Protein AF-A0AAD9K2Z6-F1 (afdb_monomer)

InterPro domains:
  IPR002293 Amino acid/polyamine transporter I [PF13520] (58-195)
  IPR050598 Cellular Amino Acid Transporter [PTHR11785] (46-190)

Organism: NCBI:txid53620

Foldseek 3Di:
DDDDDDDDDDDDDDDDDDDDDDDDDDDDDDDDDDDDDDDPDDPDPPPPPVPDPPDPDPVNVVVVVVVVVDDPVVVPVLVVLCVVPVDPVVSVVVVVVVVVVVVVVVVVLVVLCVVQVDPDRPLSSCCVPPNDVRSVVVVVCCVPPVVVVVLLVVLLVVLCVVCCVVCVPDDDDPVSSVVSSVVVSVVVVVVVVVVVVVVVD

Nearest PDB structures (foldseek):
  8wny-assembly1_B  TM=9.687E-01  e=7.944E-07  Homo sapiens
  8wnt-assembly1_B  TM=8.290E-01  e=3.450E-05  Homo sapiens
  4kx6-assembly1_C  TM=2.744E-01  e=6.535E+00  Escherichia coli DH1

Secondary structure (DSSP, 8-state):
------------------------------------PPPS-----------------HHHHHHHHHHHHS-THHHHHHHHHHHHH--HHHHHHHHHHHHHHHHHHHHHHHHHHHH---TTTHHHHHHHHHHHHHHHHHHHHIIIIIHHHHHHHHHHHHHHHHHGGG-SSSPPPHHHHHHHHHHHHHHHHHHHHHHHHHHH-

Structure (mmCIF, N/CA/C/O backbone):
data_AF-A0AAD9K2Z6-F1
#
_entry.id   AF-A0AAD9K2Z6-F1
#
loop_
_atom_site.group_PDB
_atom_site.id
_atom_site.type_symbol
_atom_site.label_atom_id
_atom_site.label_alt_id
_atom_site.label_comp_id
_atom_site.label_asym_id
_atom_site.label_entity_id
_atom_site.label_seq_id
_atom_site.pdbx_PDB_ins_code
_atom_site.Cartn_x
_atom_site.Cartn_y
_atom_site.Cartn_z
_atom_site.occupancy
_atom_site.B_iso_or_equiv
_atom_site.auth_seq_id
_atom_site.auth_comp_id
_atom_site.auth_asym_id
_atom_site.auth_atom_id
_atom_site.pdbx_PDB_model_num
ATOM 1 N N . MET A 1 1 ? 9.037 8.349 -74.696 1.00 38.72 1 MET A N 1
ATOM 2 C CA . MET A 1 1 ? 10.371 8.837 -75.103 1.00 38.72 1 MET A CA 1
ATOM 3 C C . MET A 1 1 ? 11.201 8.927 -73.823 1.00 38.72 1 MET A C 1
ATOM 5 O O . MET A 1 1 ? 10.832 9.717 -72.972 1.00 38.72 1 MET A O 1
ATOM 9 N N . THR A 1 2 ? 11.938 7.848 -73.494 1.00 35.19 2 THR A N 1
ATOM 10 C CA . THR A 1 2 ? 13.434 7.724 -73.515 1.00 35.19 2 THR A CA 1
ATOM 11 C C . THR A 1 2 ? 14.074 8.360 -72.270 1.00 35.19 2 THR A C 1
ATOM 13 O O . THR A 1 2 ? 13.774 9.513 -72.014 1.00 35.19 2 THR A O 1
ATOM 16 N N . GLY A 1 3 ? 14.946 7.773 -71.439 1.00 34.28 3 GLY A N 1
ATOM 17 C CA . GLY A 1 3 ? 15.786 6.555 -71.370 1.00 34.28 3 GLY A CA 1
ATOM 18 C C . GLY A 1 3 ? 16.895 6.883 -70.324 1.00 34.28 3 GLY A C 1
ATOM 19 O O . GLY A 1 3 ? 17.298 8.036 -70.262 1.00 34.28 3 GLY A O 1
ATOM 20 N N . SER A 1 4 ? 17.146 6.084 -69.278 1.00 32.31 4 SER A N 1
ATOM 21 C CA . SER A 1 4 ? 18.237 5.091 -69.085 1.00 32.31 4 SER A CA 1
ATOM 22 C C . SER A 1 4 ? 19.710 5.552 -69.262 1.00 32.31 4 SER A C 1
ATOM 24 O O . SER A 1 4 ? 20.050 6.077 -70.315 1.00 32.31 4 SER A O 1
ATOM 26 N N . GLY A 1 5 ? 20.576 5.202 -68.283 1.00 32.31 5 GLY A N 1
ATOM 27 C CA . GLY A 1 5 ? 22.064 5.123 -68.344 1.00 32.31 5 GLY A CA 1
ATOM 28 C C . GLY A 1 5 ? 22.803 6.234 -67.561 1.00 32.31 5 GLY A C 1
ATOM 29 O O . GLY A 1 5 ? 22.515 7.394 -67.806 1.00 32.31 5 GLY A O 1
ATOM 30 N N . ALA A 1 6 ? 23.620 6.028 -66.509 1.00 32.94 6 ALA A N 1
ATOM 31 C CA . ALA A 1 6 ? 24.818 5.190 -66.244 1.00 32.94 6 ALA A CA 1
ATOM 32 C C . ALA A 1 6 ? 26.175 5.823 -66.676 1.00 32.94 6 ALA A C 1
ATOM 34 O O . ALA A 1 6 ? 26.232 6.449 -67.725 1.00 32.94 6 ALA A O 1
ATOM 35 N N . HIS A 1 7 ? 27.237 5.550 -65.881 1.00 31.08 7 HIS A N 1
ATOM 36 C CA . HIS A 1 7 ? 28.689 5.901 -65.976 1.00 31.08 7 HIS A CA 1
ATOM 37 C C . HIS A 1 7 ? 29.130 7.271 -65.399 1.00 31.08 7 HIS A C 1
ATOM 39 O O . HIS A 1 7 ? 28.544 8.280 -65.755 1.00 31.08 7 HIS A O 1
ATOM 45 N N . ALA A 1 8 ? 30.061 7.453 -64.439 1.00 34.00 8 ALA A N 1
ATOM 46 C CA . ALA A 1 8 ? 31.308 6.803 -63.957 1.00 34.00 8 ALA A CA 1
ATOM 47 C C . ALA A 1 8 ? 32.596 7.115 -64.762 1.00 34.00 8 ALA A C 1
ATOM 49 O O . ALA A 1 8 ? 32.763 6.548 -65.830 1.00 34.00 8 ALA A O 1
ATOM 50 N N . GLU A 1 9 ? 33.501 7.941 -64.197 1.00 34.12 9 GLU A N 1
ATOM 51 C CA . GLU A 1 9 ? 34.992 7.944 -64.310 1.00 34.12 9 GLU A CA 1
ATOM 52 C C . GLU A 1 9 ? 35.542 9.077 -63.397 1.00 34.12 9 GLU A C 1
ATOM 54 O O . GLU A 1 9 ? 35.055 10.200 -63.463 1.00 34.12 9 GLU A O 1
ATOM 59 N N . ALA A 1 10 ? 36.309 8.837 -62.324 1.00 31.31 10 ALA A N 1
ATOM 60 C CA . ALA A 1 10 ? 37.693 8.349 -62.180 1.00 31.31 10 ALA A CA 1
ATOM 61 C C . ALA A 1 10 ? 38.758 9.469 -62.228 1.00 31.31 10 ALA A C 1
ATOM 63 O O . ALA A 1 10 ? 39.081 9.979 -63.291 1.00 31.31 10 ALA A O 1
ATOM 64 N N . VAL A 1 11 ? 39.369 9.765 -61.068 1.00 35.00 11 VAL A N 1
ATOM 65 C CA . VAL A 1 11 ? 40.749 10.280 -60.949 1.00 35.00 11 VAL A CA 1
ATOM 66 C C . VAL A 1 11 ? 41.401 9.663 -59.694 1.00 35.00 11 VAL A C 1
ATOM 68 O O . VAL A 1 11 ? 41.195 10.113 -58.572 1.00 35.00 11 VAL A O 1
ATOM 71 N N . THR A 1 12 ? 42.166 8.591 -59.898 1.00 40.38 12 THR A N 1
ATOM 72 C CA . THR A 1 12 ? 43.359 8.160 -59.118 1.00 40.38 12 THR A CA 1
ATOM 73 C C . THR A 1 12 ? 44.612 8.751 -59.802 1.00 40.38 12 THR A C 1
ATOM 75 O O . THR A 1 12 ? 44.445 9.124 -60.967 1.00 40.38 12 THR A O 1
ATOM 78 N N . PRO A 1 13 ? 45.857 8.811 -59.243 1.00 51.19 13 PRO A N 1
ATOM 79 C CA . PRO A 1 13 ? 46.545 7.828 -58.360 1.00 51.19 13 PRO A CA 1
ATOM 80 C C . PRO A 1 13 ? 47.604 8.505 -57.416 1.00 51.19 13 PRO A C 1
ATOM 82 O O . PRO A 1 13 ? 47.394 9.670 -57.086 1.00 51.19 13 PRO A O 1
ATOM 85 N N . PRO A 1 14 ? 48.794 7.940 -57.069 1.00 46.56 14 PRO A N 1
ATOM 86 C CA . PRO A 1 14 ? 49.241 6.565 -56.735 1.00 46.56 14 PRO A CA 1
ATOM 87 C C . PRO A 1 14 ? 49.883 6.474 -55.317 1.00 46.56 14 PRO A C 1
ATOM 89 O O . PRO A 1 14 ? 50.390 7.453 -54.786 1.00 46.56 14 PRO A O 1
ATOM 92 N N . GLY A 1 15 ? 49.857 5.323 -54.639 1.00 33.41 15 GLY A N 1
ATOM 93 C CA . GLY A 1 15 ? 50.963 4.341 -54.620 1.00 33.41 15 GLY A CA 1
ATOM 94 C C . GLY A 1 15 ? 51.262 3.963 -53.153 1.00 33.41 15 GLY A C 1
ATOM 95 O O . GLY A 1 15 ? 51.027 4.776 -52.270 1.00 33.41 15 GLY A O 1
ATOM 96 N N . GLU A 1 16 ? 51.705 2.776 -52.748 1.00 35.09 16 GLU A N 1
ATOM 97 C CA . GLU A 1 16 ? 52.132 1.545 -53.411 1.00 35.09 16 GLU A CA 1
ATOM 98 C C . GLU A 1 16 ? 52.173 0.417 -52.347 1.00 35.09 16 GLU A C 1
ATOM 100 O O . GLU A 1 16 ? 52.632 0.654 -51.236 1.00 35.09 16 GLU A O 1
ATOM 105 N N . ASN A 1 17 ? 51.760 -0.799 -52.749 1.00 31.97 17 ASN A N 1
ATOM 106 C CA . ASN A 1 17 ? 52.375 -2.123 -52.490 1.00 31.97 17 ASN A CA 1
ATOM 107 C C . ASN A 1 17 ? 52.557 -2.634 -51.030 1.00 31.97 17 ASN A C 1
ATOM 109 O O . ASN A 1 17 ? 53.089 -1.953 -50.173 1.00 31.97 17 ASN A O 1
ATOM 113 N N . LYS A 1 18 ? 52.250 -3.892 -50.653 1.00 35.59 18 LYS A N 1
ATOM 114 C CA . LYS A 1 18 ? 52.473 -5.179 -51.350 1.00 35.59 18 LYS A CA 1
ATOM 115 C C . LYS A 1 18 ? 51.746 -6.343 -50.611 1.00 35.59 18 LYS A C 1
ATOM 117 O O . LYS A 1 18 ? 51.813 -6.439 -49.391 1.00 35.59 18 LYS A O 1
ATOM 122 N N . LYS A 1 19 ? 51.090 -7.247 -51.355 1.00 30.89 19 LYS A N 1
ATOM 123 C CA . LYS A 1 19 ? 50.648 -8.631 -50.980 1.00 30.89 19 LYS A CA 1
ATOM 124 C C . LYS A 1 19 ? 51.878 -9.600 -51.078 1.00 30.89 19 LYS A C 1
ATOM 126 O O . LYS A 1 19 ? 52.884 -9.107 -51.589 1.00 30.89 19 LYS A O 1
ATOM 131 N N . PRO A 1 20 ? 51.862 -10.942 -50.805 1.00 39.47 20 PRO A N 1
ATOM 132 C CA . PRO A 1 20 ? 50.781 -11.860 -50.389 1.00 39.47 20 PRO A CA 1
ATOM 133 C C . PRO A 1 20 ? 51.123 -13.027 -49.401 1.00 39.47 20 PRO A C 1
ATOM 135 O O . PRO A 1 20 ? 52.241 -13.193 -48.943 1.00 39.47 20 PRO A O 1
ATOM 138 N N . LYS A 1 21 ? 50.071 -13.827 -49.124 1.00 33.00 21 LYS A N 1
ATOM 139 C CA . LYS A 1 21 ? 49.914 -15.148 -48.454 1.00 33.00 21 LYS A CA 1
ATOM 140 C C . LYS A 1 21 ? 51.055 -16.184 -48.614 1.00 33.00 21 LYS A C 1
ATOM 142 O O . LYS A 1 21 ? 51.504 -16.340 -49.741 1.00 33.00 21 LYS A O 1
ATOM 147 N N . SER A 1 22 ? 51.310 -17.011 -47.575 1.00 28.38 22 SER A N 1
ATOM 148 C CA . SER A 1 22 ? 51.018 -18.479 -47.498 1.00 28.38 22 SER A CA 1
ATOM 149 C C . SER A 1 22 ? 51.903 -19.270 -46.493 1.00 28.38 22 SER A C 1
ATOM 151 O O . SER A 1 22 ? 53.107 -19.050 -46.488 1.00 28.38 22 SER A O 1
ATOM 153 N N . ASN A 1 23 ? 51.294 -20.265 -45.811 1.00 27.11 23 ASN A N 1
ATOM 154 C CA . ASN A 1 23 ? 51.849 -21.496 -45.175 1.00 27.11 23 ASN A CA 1
ATOM 155 C C . ASN A 1 23 ? 52.548 -21.329 -43.802 1.00 27.11 23 ASN A C 1
ATOM 157 O O . ASN A 1 23 ? 53.430 -20.496 -43.661 1.00 27.11 23 ASN A O 1
ATOM 161 N N . GLU A 1 24 ? 52.065 -21.916 -42.696 1.00 32.81 24 GLU A N 1
ATOM 162 C CA . GLU A 1 24 ? 51.991 -23.345 -42.293 1.00 32.81 24 GLU A CA 1
ATOM 163 C C . GLU A 1 24 ? 53.380 -23.965 -42.006 1.00 32.81 24 GLU A C 1
ATOM 165 O O . GLU A 1 24 ? 54.238 -23.980 -42.883 1.00 32.81 24 GLU A O 1
ATOM 170 N N . GLN A 1 25 ? 53.500 -24.533 -40.795 1.00 28.22 25 GLN A N 1
ATOM 171 C CA . GLN A 1 25 ? 54.461 -25.542 -40.306 1.00 28.22 25 GLN A CA 1
ATOM 172 C C . GLN A 1 25 ? 55.818 -25.143 -39.668 1.00 28.22 25 GLN A C 1
ATOM 174 O O . GLN A 1 25 ? 56.751 -24.673 -40.307 1.00 28.22 25 GLN A O 1
ATOM 179 N N . ASP A 1 26 ? 55.890 -25.533 -38.386 1.00 31.42 26 ASP A N 1
ATOM 180 C CA . ASP A 1 26 ? 56.956 -26.303 -37.726 1.00 31.42 26 ASP A CA 1
ATOM 181 C C . ASP A 1 26 ? 58.163 -25.638 -37.031 1.00 31.42 26 ASP A C 1
ATOM 183 O O . ASP A 1 26 ? 58.822 -24.729 -37.519 1.00 31.42 26 ASP A O 1
ATOM 187 N N . ALA A 1 27 ? 58.487 -26.284 -35.898 1.00 33.03 27 ALA A N 1
ATOM 188 C CA . ALA A 1 27 ? 59.797 -26.437 -35.252 1.00 33.03 27 ALA A CA 1
ATOM 189 C C . ALA A 1 27 ? 60.250 -25.413 -34.183 1.00 33.03 27 ALA A C 1
ATOM 191 O O . ALA A 1 27 ? 60.928 -24.428 -34.437 1.00 33.03 27 ALA A O 1
ATOM 192 N N . ASN A 1 28 ? 59.921 -25.749 -32.930 1.00 31.94 28 ASN A N 1
ATOM 193 C CA . ASN A 1 28 ? 60.858 -26.084 -31.842 1.00 31.94 28 ASN A CA 1
ATOM 194 C C . ASN A 1 28 ? 62.272 -25.441 -31.830 1.00 31.94 28 ASN A C 1
ATOM 196 O O . ASN A 1 28 ? 63.107 -25.759 -32.672 1.00 31.94 28 ASN A O 1
ATOM 200 N N . ASN A 1 29 ? 62.563 -24.737 -30.724 1.00 29.97 29 ASN A N 1
ATOM 201 C CA . ASN A 1 29 ? 63.738 -24.896 -29.839 1.00 29.97 29 ASN A CA 1
ATOM 202 C C . ASN A 1 29 ? 64.543 -23.608 -29.556 1.00 29.97 29 ASN A C 1
ATOM 204 O O . ASN A 1 29 ? 65.152 -23.035 -30.449 1.00 29.97 29 ASN A O 1
ATOM 208 N N . GLY A 1 30 ? 64.610 -23.265 -28.262 1.00 32.03 30 GLY A N 1
ATOM 209 C CA . GLY A 1 30 ? 65.812 -22.792 -27.564 1.00 32.03 30 GLY A CA 1
ATOM 210 C C . GLY A 1 30 ? 66.321 -21.373 -27.833 1.00 32.03 30 GLY A C 1
ATOM 211 O O . GLY A 1 30 ? 66.956 -21.140 -28.845 1.00 32.03 30 GLY A O 1
ATOM 212 N N . GLN A 1 31 ? 66.177 -20.471 -26.849 1.00 37.72 31 GLN A N 1
ATOM 213 C CA . GLN A 1 31 ? 67.320 -19.744 -26.264 1.00 37.72 31 GLN A CA 1
ATOM 214 C C . GLN A 1 31 ? 66.882 -18.960 -25.006 1.00 37.72 31 GLN A C 1
ATOM 216 O O . GLN A 1 31 ? 65.997 -18.110 -25.051 1.00 37.72 31 GLN A O 1
ATOM 221 N N . ASN A 1 32 ? 67.528 -19.250 -23.876 1.00 38.75 32 ASN A N 1
ATOM 222 C CA . ASN A 1 32 ? 67.364 -18.585 -22.582 1.00 38.75 32 ASN A CA 1
ATOM 223 C C . ASN A 1 32 ? 67.926 -17.152 -22.582 1.00 38.75 32 ASN A C 1
ATOM 225 O O . ASN A 1 32 ? 69.012 -16.927 -23.115 1.00 38.75 32 ASN A O 1
ATOM 229 N N . SER A 1 33 ? 67.280 -16.227 -21.865 1.00 41.25 33 SER A N 1
ATOM 230 C CA . SER A 1 33 ? 67.932 -15.092 -21.183 1.00 41.25 33 SER A CA 1
ATOM 231 C C . SER A 1 33 ? 67.047 -14.590 -20.024 1.00 41.25 33 SER A C 1
ATOM 233 O O . SER A 1 33 ? 65.824 -14.608 -20.154 1.00 41.25 33 SER A O 1
ATOM 235 N N . PRO A 1 34 ? 67.631 -14.210 -18.870 1.00 40.72 34 PRO A N 1
ATOM 236 C CA . PRO A 1 34 ? 66.928 -14.128 -17.588 1.00 40.72 34 PRO A CA 1
ATOM 237 C C . PRO A 1 34 ? 66.095 -12.847 -17.449 1.00 40.72 34 PRO A C 1
ATOM 239 O O . PRO A 1 34 ? 66.618 -11.741 -17.584 1.00 40.72 34 PRO A O 1
ATOM 242 N N . ILE A 1 35 ? 64.807 -12.988 -17.121 1.00 42.88 35 ILE A N 1
ATOM 243 C CA . ILE A 1 35 ? 63.978 -11.860 -16.682 1.00 42.88 35 ILE A CA 1
ATOM 244 C C . ILE A 1 35 ? 64.320 -11.569 -15.220 1.00 42.88 35 ILE A C 1
ATOM 246 O O . ILE A 1 35 ? 64.112 -12.397 -14.335 1.00 42.88 35 ILE A O 1
ATOM 250 N N . LEU A 1 36 ? 64.872 -10.380 -15.006 1.00 49.78 36 LEU A N 1
ATOM 251 C CA . LEU A 1 36 ? 65.154 -9.765 -13.717 1.00 49.78 36 LEU A CA 1
ATOM 252 C C . LEU A 1 36 ? 63.866 -9.736 -12.866 1.00 49.78 36 LEU A C 1
ATOM 254 O O . LEU A 1 36 ? 62.931 -9.003 -13.182 1.00 49.78 36 LEU A O 1
ATOM 258 N N . GLN A 1 37 ? 63.802 -10.551 -11.811 1.00 47.91 37 GLN A N 1
ATOM 259 C CA . GLN A 1 37 ? 62.743 -10.478 -10.799 1.00 47.91 37 GLN A CA 1
ATOM 260 C C . GLN A 1 37 ? 62.964 -9.228 -9.928 1.00 47.91 37 GLN A C 1
ATOM 262 O O . GLN A 1 37 ? 64.062 -9.065 -9.389 1.00 47.91 37 GLN A O 1
ATOM 267 N N . PRO A 1 38 ? 61.969 -8.336 -9.772 1.00 54.28 38 PRO A N 1
ATOM 268 C CA . PRO A 1 38 ? 62.020 -7.296 -8.751 1.00 54.28 38 PRO A CA 1
ATOM 269 C C . PRO A 1 38 ? 61.958 -7.927 -7.347 1.00 54.28 38 PRO A C 1
ATOM 271 O O . PRO A 1 38 ? 61.267 -8.931 -7.176 1.00 54.28 38 PRO A O 1
ATOM 274 N N . PRO A 1 39 ? 62.657 -7.355 -6.351 1.00 52.41 39 PRO A N 1
ATOM 275 C CA . PRO A 1 39 ? 62.829 -7.950 -5.030 1.00 52.41 39 PRO A CA 1
ATOM 276 C C . PRO A 1 39 ? 61.515 -8.081 -4.252 1.00 52.41 39 PRO A C 1
ATOM 278 O O . PRO A 1 39 ? 60.711 -7.149 -4.169 1.00 52.41 39 PRO A O 1
ATOM 281 N N . ASP A 1 40 ? 61.362 -9.256 -3.647 1.00 52.72 40 ASP A N 1
ATOM 282 C CA . ASP A 1 40 ? 60.319 -9.638 -2.703 1.00 52.72 40 ASP A CA 1
ATOM 283 C C . ASP A 1 40 ? 60.261 -8.662 -1.517 1.00 52.72 40 ASP A C 1
ATOM 285 O O . ASP A 1 40 ? 61.239 -8.516 -0.782 1.00 52.72 40 ASP A O 1
ATOM 289 N N . GLY A 1 41 ? 59.118 -8.001 -1.290 1.00 55.94 41 GLY A N 1
ATOM 290 C CA . GLY A 1 41 ? 58.954 -7.224 -0.054 1.00 55.94 41 GLY A CA 1
ATOM 291 C C . GLY A 1 41 ? 57.948 -6.077 -0.004 1.00 55.94 41 GLY A C 1
ATOM 292 O O . GLY A 1 41 ? 57.965 -5.347 0.983 1.00 55.94 41 GLY A O 1
ATOM 293 N N . 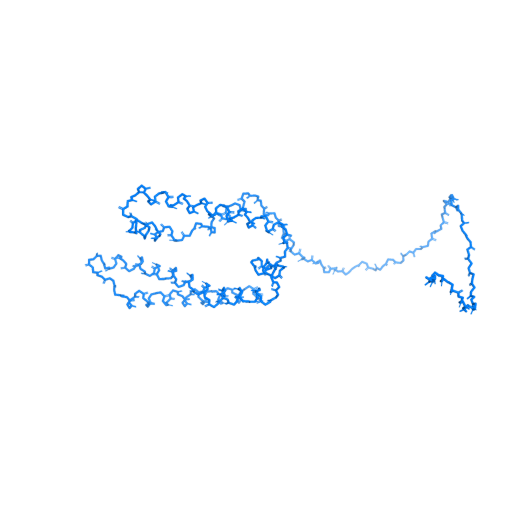ALA A 1 42 ? 57.061 -5.888 -0.983 1.00 42.09 42 ALA A N 1
ATOM 294 C CA . ALA A 1 42 ? 55.942 -4.954 -0.827 1.00 42.09 42 ALA A CA 1
ATOM 295 C C . ALA A 1 42 ? 54.651 -5.738 -0.535 1.00 42.09 42 ALA A C 1
ATOM 297 O O . ALA A 1 42 ? 54.247 -6.554 -1.369 1.00 42.09 42 ALA A O 1
ATOM 298 N N . PRO A 1 43 ? 53.973 -5.532 0.612 1.00 46.94 43 PRO A N 1
ATOM 299 C CA . PRO A 1 43 ? 52.632 -6.060 0.784 1.00 46.94 43 PRO A CA 1
ATOM 300 C C . PRO A 1 43 ? 51.737 -5.342 -0.229 1.00 46.94 43 PRO A C 1
ATOM 302 O O . PRO A 1 43 ? 51.426 -4.163 -0.070 1.00 46.94 43 PRO A O 1
ATOM 305 N N . SER A 1 44 ? 51.346 -6.046 -1.294 1.00 43.38 44 SER A N 1
ATOM 306 C CA . SER A 1 44 ? 50.247 -5.608 -2.152 1.00 43.38 44 SER A CA 1
ATOM 307 C C . SER A 1 44 ? 49.063 -5.299 -1.236 1.00 43.38 44 SER A C 1
ATOM 309 O O . SER A 1 44 ? 48.717 -6.171 -0.426 1.00 43.38 44 SER A O 1
ATOM 311 N N . PRO A 1 45 ? 48.437 -4.110 -1.317 1.00 49.44 45 PRO A N 1
ATOM 312 C CA . PRO A 1 45 ? 47.170 -3.896 -0.646 1.00 49.44 45 PRO A CA 1
ATOM 313 C C . PRO A 1 45 ? 46.234 -4.954 -1.222 1.00 49.44 45 PRO A C 1
ATOM 315 O O . PRO A 1 45 ? 45.924 -4.957 -2.411 1.00 49.44 45 PRO A O 1
ATOM 318 N N . LYS A 1 46 ? 45.902 -5.959 -0.409 1.00 47.91 46 LYS A N 1
ATOM 319 C CA . LYS A 1 46 ? 44.853 -6.906 -0.750 1.00 47.91 46 LYS A CA 1
ATOM 320 C C . LYS A 1 46 ? 43.601 -6.057 -0.805 1.00 47.91 46 LYS A C 1
ATOM 322 O O . LYS A 1 46 ? 43.114 -5.648 0.250 1.00 47.91 46 LYS A O 1
ATOM 327 N N . ASP A 1 47 ? 43.143 -5.765 -2.019 1.00 48.50 47 ASP A N 1
ATOM 328 C CA . ASP A 1 47 ? 41.795 -5.289 -2.279 1.00 48.50 47 ASP A CA 1
ATOM 329 C C . ASP A 1 47 ? 40.856 -6.195 -1.496 1.00 48.50 47 ASP A C 1
ATOM 331 O O . ASP A 1 47 ? 40.541 -7.323 -1.882 1.00 48.50 47 ASP A O 1
ATOM 335 N N . THR A 1 48 ? 40.448 -5.716 -0.328 1.00 51.09 48 THR A N 1
ATOM 336 C CA . THR A 1 48 ? 39.400 -6.339 0.460 1.00 51.09 48 THR A CA 1
ATOM 337 C C . THR A 1 48 ? 38.106 -5.866 -0.179 1.00 51.09 48 THR A C 1
ATOM 339 O O . THR A 1 48 ? 37.328 -5.125 0.412 1.00 51.09 48 THR A O 1
ATOM 342 N N . SER A 1 49 ? 37.901 -6.233 -1.447 1.00 56.31 49 SER A N 1
ATOM 343 C CA . SER A 1 49 ? 36.607 -6.094 -2.084 1.00 56.31 49 SER A CA 1
ATOM 344 C C . SER A 1 49 ? 35.701 -7.074 -1.354 1.00 56.31 49 SER A C 1
ATOM 346 O O . SER A 1 49 ? 35.778 -8.287 -1.570 1.00 56.31 49 SER A O 1
ATOM 348 N N . VAL A 1 50 ? 34.904 -6.560 -0.420 1.00 62.78 50 VAL A N 1
ATOM 349 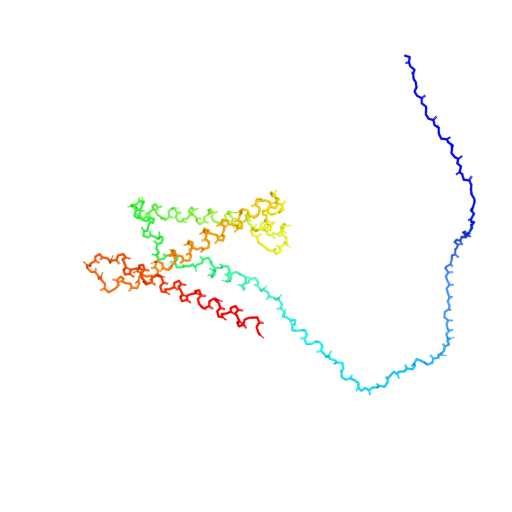C CA . VAL A 1 50 ? 33.841 -7.310 0.243 1.00 62.78 50 VAL A CA 1
ATOM 350 C C . VAL A 1 50 ? 32.854 -7.722 -0.848 1.00 62.78 50 VAL A C 1
ATOM 352 O O . VAL A 1 50 ? 31.935 -6.989 -1.200 1.00 62.78 50 VAL A O 1
ATOM 355 N N . ASN A 1 51 ? 33.087 -8.881 -1.460 1.00 54.19 51 ASN A N 1
ATOM 356 C CA . ASN A 1 51 ? 32.181 -9.441 -2.444 1.00 54.19 51 ASN A CA 1
ATOM 357 C C . ASN A 1 51 ? 31.086 -10.180 -1.675 1.00 54.19 51 ASN A C 1
ATOM 359 O O . ASN A 1 51 ? 31.245 -11.330 -1.260 1.00 54.19 51 ASN A O 1
ATOM 363 N N . LEU A 1 52 ? 29.983 -9.474 -1.427 1.00 56.69 52 LEU A N 1
ATOM 364 C CA . LEU A 1 52 ? 28.753 -10.079 -0.940 1.00 56.69 52 LEU A CA 1
ATOM 365 C C . LEU A 1 52 ? 28.349 -11.160 -1.941 1.00 56.69 52 LEU A C 1
ATOM 367 O O . LEU A 1 52 ? 27.992 -10.865 -3.081 1.00 56.69 52 LEU A O 1
ATOM 371 N N . LYS A 1 53 ? 28.408 -12.423 -1.512 1.00 50.75 53 LYS A N 1
ATOM 372 C CA . LYS A 1 53 ? 27.870 -13.556 -2.267 1.00 50.75 53 LYS A CA 1
ATOM 373 C C . LYS A 1 53 ? 26.358 -13.338 -2.392 1.00 50.75 53 LYS A C 1
ATOM 375 O O . LYS A 1 53 ? 25.594 -13.757 -1.526 1.00 50.75 53 LYS A O 1
ATOM 380 N N . GLN A 1 54 ? 25.918 -12.646 -3.441 1.00 59.78 54 GLN A N 1
ATOM 381 C CA . GLN A 1 54 ? 24.503 -12.413 -3.720 1.00 59.78 54 GLN A CA 1
ATOM 382 C C . GLN A 1 54 ? 23.866 -13.722 -4.188 1.00 59.78 54 GLN A C 1
ATOM 384 O O . GLN A 1 54 ? 23.726 -13.997 -5.376 1.00 59.78 54 GLN A O 1
ATOM 389 N N . LYS A 1 55 ? 23.497 -14.568 -3.229 1.00 62.62 55 LYS A N 1
ATOM 390 C CA . LYS A 1 55 ? 22.569 -15.672 -3.451 1.00 62.62 55 LYS A CA 1
ATOM 391 C C . LYS A 1 55 ? 21.284 -15.358 -2.701 1.00 62.62 55 LYS A C 1
ATOM 393 O O . LYS A 1 55 ? 21.096 -15.784 -1.566 1.00 62.62 55 LYS A O 1
ATOM 398 N N . ILE A 1 56 ? 20.399 -14.602 -3.349 1.00 79.31 56 ILE A N 1
ATOM 399 C CA . ILE A 1 56 ? 18.978 -14.668 -3.011 1.00 79.31 56 ILE A CA 1
ATOM 400 C C . ILE A 1 56 ? 18.517 -16.067 -3.431 1.00 79.31 56 ILE A C 1
ATOM 402 O O . ILE A 1 56 ? 18.490 -16.415 -4.609 1.00 79.31 56 ILE A O 1
ATOM 406 N N . THR A 1 57 ? 18.249 -16.916 -2.445 1.00 89.62 57 THR A N 1
ATOM 407 C CA . THR A 1 57 ? 17.584 -18.201 -2.669 1.00 89.62 57 THR A CA 1
ATOM 408 C C . THR A 1 57 ? 16.112 -17.937 -2.976 1.00 89.62 57 THR A C 1
ATOM 410 O O . THR A 1 57 ? 15.532 -17.003 -2.425 1.00 89.62 57 THR A O 1
ATOM 413 N N . LEU A 1 58 ? 15.483 -18.780 -3.800 1.00 90.94 58 LEU A N 1
ATOM 414 C CA . LEU A 1 58 ? 14.064 -18.667 -4.161 1.00 90.94 58 LEU A CA 1
ATOM 415 C C . LEU A 1 58 ? 13.154 -18.529 -2.928 1.00 90.94 58 LEU A C 1
ATOM 417 O O . LEU A 1 58 ? 12.299 -17.652 -2.891 1.00 90.94 58 LEU A O 1
ATOM 421 N N . LEU A 1 59 ? 13.406 -19.317 -1.878 1.00 93.25 59 LEU A N 1
ATOM 422 C CA . LEU A 1 59 ? 12.664 -19.220 -0.617 1.00 93.25 59 LEU A CA 1
ATOM 423 C C . LEU A 1 59 ? 12.851 -17.867 0.085 1.00 93.25 59 LEU A C 1
ATOM 425 O O . LEU A 1 59 ? 11.880 -17.305 0.574 1.00 93.25 59 LEU A O 1
ATOM 429 N N . ASN A 1 60 ? 14.066 -17.309 0.089 1.00 92.44 60 ASN A N 1
ATOM 430 C CA . ASN A 1 60 ? 14.312 -15.988 0.676 1.00 92.44 60 ASN A CA 1
ATOM 431 C C . ASN A 1 60 ? 13.587 -14.894 -0.118 1.00 92.44 60 ASN A C 1
ATOM 433 O O . ASN A 1 60 ? 13.021 -13.988 0.482 1.00 92.44 60 ASN A O 1
ATOM 437 N N . GLY A 1 61 ? 13.558 -15.004 -1.450 1.00 92.06 61 GLY A N 1
ATOM 438 C CA . GLY A 1 61 ? 12.800 -14.095 -2.310 1.00 92.06 61 GLY A CA 1
ATOM 439 C C . GLY A 1 61 ? 11.299 -14.137 -2.020 1.00 92.06 61 GLY A C 1
ATOM 440 O O . GLY A 1 61 ? 10.697 -13.092 -1.791 1.00 92.06 61 GLY A O 1
ATOM 441 N N . ILE A 1 62 ? 10.709 -15.336 -1.947 1.00 93.69 62 ILE A N 1
ATOM 442 C CA . ILE A 1 62 ? 9.282 -15.506 -1.624 1.00 93.69 62 ILE A CA 1
ATOM 443 C C . ILE A 1 62 ? 8.960 -14.900 -0.257 1.00 93.69 62 ILE A C 1
ATOM 445 O O . ILE A 1 62 ? 8.010 -14.132 -0.147 1.00 93.69 62 ILE A O 1
ATOM 449 N N . THR A 1 63 ? 9.758 -15.195 0.770 1.00 94.25 63 THR A N 1
ATOM 450 C CA . THR A 1 63 ? 9.528 -14.666 2.121 1.00 94.25 63 THR A CA 1
ATOM 451 C C . THR A 1 63 ? 9.578 -13.139 2.156 1.00 94.25 63 THR A C 1
ATOM 453 O O . THR A 1 63 ? 8.726 -12.523 2.793 1.00 94.25 63 THR A O 1
ATOM 456 N N . VAL A 1 64 ? 10.527 -12.515 1.449 1.00 93.56 64 VAL A N 1
ATOM 457 C CA . VAL A 1 64 ? 10.610 -11.047 1.352 1.00 93.56 64 VAL A CA 1
ATOM 458 C C . VAL A 1 64 ? 9.376 -10.473 0.655 1.00 93.56 64 VAL A C 1
ATOM 460 O O . VAL A 1 64 ? 8.795 -9.511 1.151 1.00 93.56 64 VAL A O 1
ATOM 463 N N . ILE A 1 65 ? 8.934 -11.083 -0.449 1.00 92.94 65 ILE A N 1
ATOM 464 C CA . ILE A 1 65 ? 7.741 -10.635 -1.181 1.00 92.94 65 ILE A CA 1
ATOM 465 C C . ILE A 1 65 ? 6.497 -10.750 -0.292 1.00 92.94 65 ILE A C 1
ATOM 467 O O . ILE A 1 65 ? 5.776 -9.769 -0.126 1.00 92.94 65 ILE A O 1
ATOM 471 N N . VAL A 1 66 ? 6.277 -11.902 0.346 1.00 93.75 66 VAL A N 1
ATOM 472 C CA . VAL A 1 66 ? 5.136 -12.120 1.250 1.00 93.75 66 VAL A CA 1
ATOM 473 C C . VAL A 1 66 ? 5.165 -11.134 2.421 1.00 93.75 66 VAL A C 1
ATOM 475 O O . VAL A 1 66 ? 4.141 -10.527 2.727 1.00 93.75 66 VAL A O 1
ATOM 478 N N . GLY A 1 67 ? 6.336 -10.913 3.026 1.00 92.56 67 GLY A N 1
ATOM 479 C CA . GLY A 1 67 ? 6.511 -9.946 4.112 1.00 92.56 67 GLY A CA 1
ATOM 480 C C . GLY A 1 67 ? 6.280 -8.494 3.686 1.00 92.56 67 GLY A C 1
ATOM 481 O O . GLY A 1 67 ? 5.839 -7.690 4.499 1.00 92.56 67 GLY A O 1
ATOM 482 N N . SER A 1 68 ? 6.537 -8.158 2.419 1.00 90.56 68 SER A N 1
ATOM 483 C CA . SER A 1 68 ? 6.264 -6.821 1.874 1.00 90.56 68 SER A CA 1
ATOM 484 C C . SER A 1 68 ? 4.790 -6.589 1.520 1.00 90.56 68 SER A C 1
ATOM 486 O O . SER A 1 68 ? 4.325 -5.454 1.580 1.00 90.56 68 SER A O 1
ATOM 488 N N . ILE A 1 69 ? 4.050 -7.647 1.166 1.00 92.25 69 ILE A N 1
ATOM 489 C CA . ILE A 1 69 ? 2.628 -7.568 0.791 1.00 92.25 69 ILE A CA 1
ATOM 490 C C . ILE A 1 69 ? 1.734 -7.551 2.037 1.00 92.25 69 ILE A C 1
ATOM 492 O O . ILE A 1 69 ? 0.754 -6.806 2.090 1.00 92.25 69 ILE A O 1
ATOM 496 N N . ILE A 1 70 ? 2.047 -8.377 3.042 1.00 92.00 70 ILE A N 1
ATOM 497 C CA . ILE A 1 70 ? 1.267 -8.448 4.283 1.00 92.00 70 ILE A CA 1
ATOM 498 C C . ILE A 1 70 ? 1.629 -7.247 5.168 1.00 92.00 70 ILE A C 1
ATOM 500 O O . ILE A 1 70 ? 2.619 -7.267 5.893 1.00 92.00 70 ILE A O 1
ATOM 504 N N . GLY A 1 71 ? 0.807 -6.198 5.104 1.00 87.31 71 GLY A N 1
ATOM 505 C CA . GLY A 1 71 ? 0.939 -4.985 5.918 1.00 87.31 71 GLY A CA 1
ATOM 506 C C . GLY A 1 71 ? -0.170 -4.803 6.961 1.00 87.31 71 GLY A C 1
ATOM 507 O O . GLY A 1 71 ? -1.064 -5.633 7.120 1.00 87.31 71 GLY A O 1
ATOM 508 N N . SER A 1 72 ? -0.153 -3.653 7.642 1.00 85.06 72 SER A N 1
ATOM 509 C CA . SER A 1 72 ? -1.154 -3.263 8.652 1.00 85.06 72 SER A CA 1
ATOM 510 C C . SER A 1 72 ? -2.560 -3.012 8.090 1.00 85.06 72 SER A C 1
ATOM 512 O O . SER A 1 72 ? -3.521 -2.935 8.852 1.00 85.06 72 SER A O 1
ATOM 514 N N . GLY A 1 73 ? -2.711 -2.932 6.763 1.00 85.06 73 GLY A N 1
ATOM 515 C CA . GLY A 1 73 ? -4.004 -2.724 6.106 1.00 85.06 73 GLY A CA 1
ATOM 516 C C . GLY A 1 73 ? -5.037 -3.815 6.408 1.00 85.06 73 GLY A C 1
ATOM 517 O O . GLY A 1 73 ? -6.230 -3.529 6.411 1.00 85.06 73 GLY A O 1
ATOM 518 N N . ILE A 1 74 ? -4.604 -5.034 6.755 1.00 90.19 74 ILE A N 1
ATOM 519 C CA . ILE A 1 74 ? -5.515 -6.141 7.089 1.00 90.19 74 ILE A CA 1
ATOM 520 C C . ILE A 1 74 ? -6.394 -5.860 8.315 1.00 90.19 74 ILE A C 1
ATOM 522 O O . ILE A 1 74 ? -7.448 -6.469 8.448 1.00 90.19 74 ILE A O 1
ATOM 526 N N . PHE A 1 75 ? -5.997 -4.938 9.194 1.00 88.00 75 PHE A N 1
ATOM 527 C CA . PHE A 1 75 ? -6.800 -4.581 10.362 1.00 88.00 75 PHE A CA 1
ATOM 528 C C . PHE A 1 75 ? -7.920 -3.589 10.015 1.00 88.00 75 PHE A C 1
ATOM 530 O O . PHE A 1 75 ? -9.008 -3.680 10.574 1.00 88.00 75 PHE A O 1
ATOM 537 N N . VAL A 1 76 ? -7.694 -2.706 9.036 1.00 86.69 76 VAL A N 1
ATOM 538 C CA . VAL A 1 76 ? -8.640 -1.638 8.659 1.00 86.69 76 VAL A CA 1
ATOM 539 C C . VAL A 1 76 ? -9.559 -2.056 7.515 1.00 86.69 76 VAL A C 1
ATOM 541 O O . VAL A 1 76 ? -10.759 -1.783 7.525 1.00 86.69 76 VAL A O 1
ATOM 544 N N . SER A 1 77 ? -9.001 -2.706 6.493 1.00 89.25 77 SER A N 1
ATOM 545 C CA . SER A 1 77 ? -9.707 -2.981 5.242 1.00 89.25 77 SER A CA 1
ATOM 546 C C . SER A 1 77 ? -10.942 -3.886 5.386 1.00 89.25 77 SER A C 1
ATOM 548 O O . SER A 1 77 ? -11.918 -3.620 4.685 1.00 89.25 77 SER A O 1
ATOM 550 N N . PRO A 1 78 ? -10.975 -4.924 6.251 1.00 88.88 78 PRO A N 1
ATOM 551 C CA . PRO A 1 78 ? -12.159 -5.774 6.386 1.00 88.88 78 PRO A CA 1
ATOM 552 C C . PRO A 1 78 ? -13.397 -5.019 6.873 1.00 88.88 78 PRO A C 1
ATOM 554 O O . PRO A 1 78 ? -14.474 -5.228 6.317 1.00 88.88 78 PRO A O 1
ATOM 557 N N . THR A 1 79 ? -13.241 -4.125 7.855 1.00 89.06 79 THR A N 1
ATOM 558 C CA . THR A 1 79 ? -14.342 -3.314 8.395 1.00 89.06 79 THR A CA 1
ATOM 559 C C . THR A 1 79 ? -14.909 -2.395 7.317 1.00 89.06 79 THR A C 1
ATOM 561 O O . THR A 1 79 ? -16.108 -2.438 7.054 1.00 89.06 79 THR A O 1
ATOM 564 N N . GLY A 1 80 ? -14.047 -1.676 6.587 1.00 89.44 80 GLY A N 1
ATOM 565 C CA . GLY A 1 80 ? -14.492 -0.777 5.515 1.00 89.44 80 GLY A CA 1
ATOM 566 C C . GLY A 1 80 ? -15.183 -1.496 4.348 1.00 89.44 80 GLY A C 1
ATOM 567 O O . GLY A 1 80 ? -16.168 -1.000 3.803 1.00 89.44 80 GLY A O 1
ATOM 568 N N . VAL A 1 81 ? -14.718 -2.694 3.971 1.00 92.38 81 VAL A N 1
ATOM 569 C CA . VAL A 1 81 ? -15.391 -3.496 2.932 1.00 92.38 81 VAL A CA 1
ATOM 570 C C . VAL A 1 81 ? -16.736 -4.019 3.434 1.00 92.38 81 VAL A C 1
ATOM 572 O O . VAL A 1 81 ? -17.708 -4.017 2.681 1.00 92.38 81 VAL A O 1
ATOM 575 N N . LEU A 1 82 ? -16.817 -4.471 4.688 1.00 92.75 82 LEU A N 1
ATOM 576 C CA . LEU A 1 82 ? -18.051 -5.022 5.242 1.00 92.75 82 LEU A CA 1
ATOM 577 C C . LEU A 1 82 ? -19.141 -3.955 5.390 1.00 92.75 82 LEU A C 1
ATOM 579 O O . LEU A 1 82 ? -20.290 -4.233 5.051 1.00 92.75 82 LEU A O 1
ATOM 583 N N . GLU A 1 83 ? -18.787 -2.746 5.823 1.00 92.69 83 GLU A N 1
ATOM 584 C CA . GLU A 1 83 ? -19.720 -1.617 5.938 1.00 92.69 83 GLU A CA 1
ATOM 585 C C . GLU A 1 83 ? -20.308 -1.208 4.584 1.00 92.69 83 GLU A C 1
ATOM 587 O O . GLU A 1 83 ? -21.512 -0.982 4.475 1.00 92.69 83 GLU A O 1
ATOM 592 N N . GLN A 1 84 ? -19.489 -1.188 3.529 1.00 92.75 84 GLN A N 1
ATOM 593 C CA . GLN A 1 84 ? -19.940 -0.791 2.194 1.00 92.75 84 GLN A CA 1
ATOM 594 C C . GLN A 1 84 ? -20.826 -1.848 1.516 1.00 92.75 84 GLN A C 1
ATOM 596 O O . GLN A 1 84 ? -21.656 -1.534 0.663 1.00 92.75 84 GLN A O 1
ATOM 601 N N . VAL A 1 85 ? -20.618 -3.117 1.860 1.00 94.12 85 VAL A N 1
ATOM 602 C CA . VAL A 1 85 ? -21.233 -4.266 1.186 1.00 94.12 85 VAL A CA 1
ATOM 603 C C . VAL A 1 85 ? -22.438 -4.815 1.954 1.00 94.12 85 VAL A C 1
ATOM 605 O O . VAL A 1 85 ? -23.338 -5.408 1.358 1.00 94.12 85 VAL A O 1
ATOM 608 N N . GLY A 1 86 ? -22.457 -4.663 3.279 1.00 90.06 86 GLY A N 1
ATOM 609 C CA . GLY A 1 86 ? -23.543 -5.086 4.168 1.00 90.06 86 GLY A CA 1
ATOM 610 C C . GLY A 1 86 ? -23.683 -6.601 4.380 1.00 90.06 86 GLY A C 1
ATOM 611 O O . GLY A 1 86 ? -24.476 -7.024 5.217 1.00 90.06 86 GLY A O 1
ATOM 612 N N . SER A 1 87 ? -22.931 -7.439 3.656 1.00 93.00 87 SER A N 1
ATOM 613 C CA . SER A 1 87 ? -22.982 -8.904 3.767 1.00 93.00 87 SER A CA 1
ATOM 614 C C . SER A 1 87 ? -21.593 -9.540 3.764 1.00 93.00 87 SER A C 1
ATOM 616 O O . SER A 1 87 ? -20.762 -9.261 2.898 1.00 93.00 87 SER A O 1
ATOM 618 N N . VAL A 1 88 ? -21.374 -10.473 4.698 1.00 93.06 88 VAL A N 1
ATOM 619 C CA . VAL A 1 88 ? -20.108 -11.212 4.867 1.00 93.06 88 VAL A CA 1
ATOM 620 C C . VAL A 1 88 ? -19.797 -12.106 3.660 1.00 93.06 88 VAL A C 1
ATOM 622 O O . VAL A 1 88 ? -18.642 -12.273 3.280 1.00 93.06 88 VAL A O 1
ATOM 625 N N . GLY A 1 89 ? -20.819 -12.675 3.013 1.00 94.00 89 GLY A N 1
ATOM 626 C CA . GLY A 1 89 ? -20.604 -13.515 1.831 1.00 94.00 89 GLY A CA 1
ATOM 627 C C . GLY A 1 89 ? -20.048 -12.713 0.652 1.00 94.00 89 GLY A C 1
ATOM 628 O O . GLY A 1 89 ? -19.132 -13.157 -0.034 1.00 94.00 89 GLY A O 1
ATOM 629 N N . LEU A 1 90 ? -20.566 -11.501 0.448 1.00 93.38 90 LEU A N 1
ATOM 630 C CA . LEU A 1 90 ? -20.160 -10.632 -0.656 1.00 93.38 90 LEU A CA 1
ATOM 631 C C . LEU A 1 90 ? -18.802 -9.963 -0.356 1.00 93.38 90 LEU A C 1
ATOM 633 O O . LEU A 1 90 ? -17.989 -9.813 -1.268 1.00 93.38 90 LEU A O 1
ATOM 637 N N . SER A 1 91 ? -18.474 -9.684 0.913 1.00 93.81 91 SER A N 1
ATOM 638 C CA . SER A 1 91 ? -17.133 -9.202 1.284 1.00 93.81 91 SER A CA 1
ATOM 639 C C . SER A 1 91 ? -16.028 -10.226 0.975 1.00 93.81 91 SER A C 1
ATOM 641 O O . SER A 1 91 ? -14.979 -9.841 0.456 1.00 93.81 91 SER A O 1
ATOM 643 N N . LEU A 1 92 ? -16.270 -11.529 1.184 1.00 94.00 92 LEU A N 1
ATOM 644 C CA . LEU A 1 92 ? -15.335 -12.597 0.788 1.00 94.00 92 LEU A CA 1
ATOM 645 C C . LEU A 1 92 ? -15.163 -12.697 -0.737 1.00 94.00 92 LEU A C 1
ATOM 647 O O . LEU A 1 92 ? -14.052 -12.920 -1.229 1.00 94.00 92 LEU A O 1
ATOM 651 N N . VAL A 1 93 ? -16.238 -12.492 -1.503 1.00 95.62 93 VAL A N 1
ATOM 652 C CA . VAL A 1 93 ? -16.165 -12.444 -2.974 1.00 95.62 93 VAL A CA 1
ATOM 653 C C . VAL A 1 93 ? -15.312 -11.259 -3.435 1.00 95.62 93 VAL A C 1
ATOM 655 O O . VAL A 1 93 ? -14.437 -11.427 -4.278 1.00 95.62 93 VAL A O 1
ATOM 658 N N . ILE A 1 94 ? -15.483 -10.073 -2.851 1.00 94.62 94 ILE A N 1
ATOM 659 C CA . ILE A 1 94 ? -14.659 -8.900 -3.195 1.00 94.62 94 ILE A CA 1
ATOM 660 C C . ILE A 1 94 ? -13.189 -9.130 -2.843 1.00 94.62 94 ILE A C 1
ATOM 662 O O . ILE A 1 94 ? -12.309 -8.802 -3.638 1.00 94.62 94 ILE A O 1
ATOM 666 N N . TRP A 1 95 ? -12.915 -9.742 -1.691 1.00 93.75 95 TRP A N 1
ATOM 667 C CA . TRP A 1 95 ? -11.555 -10.094 -1.284 1.00 93.75 95 TRP A CA 1
ATOM 668 C C . TRP A 1 95 ? -10.874 -11.036 -2.277 1.00 93.75 95 TRP A C 1
ATOM 670 O O . TRP A 1 95 ? -9.741 -10.789 -2.695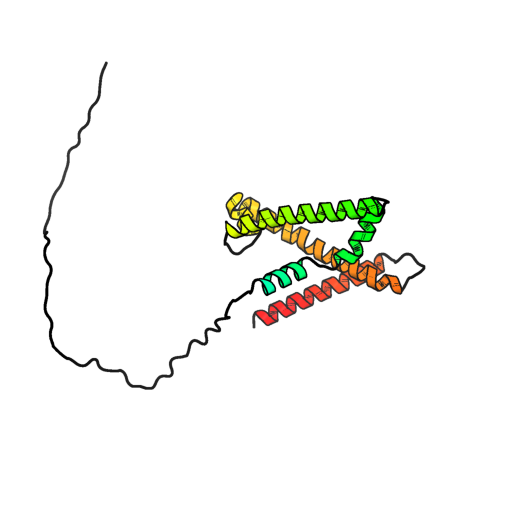 1.00 93.75 95 TRP A O 1
ATOM 680 N N . THR A 1 96 ? -11.571 -12.092 -2.695 1.00 95.56 96 THR A N 1
ATOM 681 C CA . THR A 1 96 ? -11.040 -13.046 -3.680 1.00 95.56 96 THR A CA 1
ATOM 682 C C . THR A 1 96 ? -10.851 -12.410 -5.058 1.00 95.56 96 THR A C 1
ATOM 684 O O . THR A 1 96 ? -9.823 -12.648 -5.694 1.00 95.56 96 THR A O 1
ATOM 687 N N . LEU A 1 97 ? -11.767 -11.540 -5.497 1.00 96.38 97 LEU A N 1
ATOM 688 C CA . LEU A 1 97 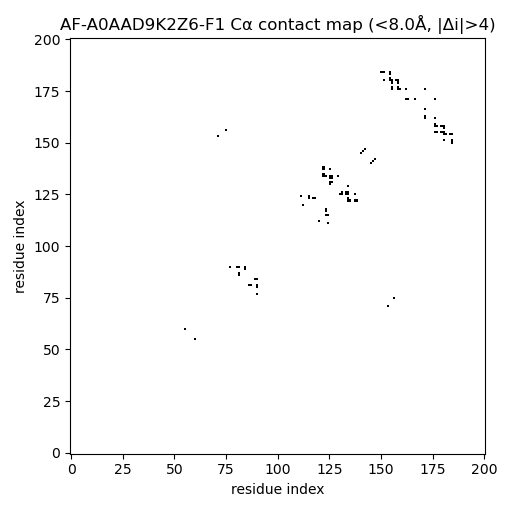? -11.626 -10.785 -6.747 1.00 96.38 97 LEU A CA 1
ATOM 689 C C . LEU A 1 97 ? -10.443 -9.806 -6.711 1.00 96.38 97 LEU A C 1
ATOM 691 O O . LEU A 1 97 ? -9.678 -9.746 -7.672 1.00 96.38 97 LEU A O 1
ATOM 695 N N . CYS A 1 98 ? -10.251 -9.082 -5.606 1.00 94.25 98 CYS A N 1
ATOM 696 C CA . CYS A 1 98 ? -9.104 -8.193 -5.406 1.00 94.25 98 CYS A CA 1
ATOM 697 C C . CYS A 1 98 ? -7.776 -8.970 -5.427 1.00 94.25 98 CYS A C 1
ATOM 699 O O . CYS A 1 98 ? -6.813 -8.558 -6.083 1.00 94.25 98 CYS A O 1
ATOM 701 N N . GLY A 1 99 ? -7.743 -10.139 -4.777 1.00 95.00 99 GLY A N 1
ATOM 702 C CA . GLY A 1 99 ? -6.598 -11.047 -4.818 1.00 95.00 99 GLY A CA 1
ATOM 703 C C . GLY A 1 99 ? -6.285 -11.521 -6.238 1.00 95.00 99 GLY A C 1
ATOM 704 O O . GLY A 1 99 ? -5.139 -11.437 -6.675 1.00 95.00 99 GLY A O 1
ATOM 705 N N . LEU A 1 100 ? -7.299 -11.946 -6.997 1.00 97.25 100 LEU A N 1
ATOM 706 C CA . LEU A 1 100 ? -7.122 -12.384 -8.383 1.00 97.25 100 LEU A CA 1
ATOM 707 C C . LEU A 1 100 ? -6.648 -11.246 -9.298 1.00 97.25 100 LEU A C 1
ATOM 709 O O . LEU A 1 100 ? -5.741 -11.444 -10.105 1.00 97.25 100 LEU A O 1
ATOM 713 N N . PHE A 1 101 ? -7.209 -10.046 -9.143 1.00 96.88 101 PHE A N 1
ATOM 714 C CA . PHE A 1 101 ? -6.773 -8.860 -9.880 1.00 96.88 101 PHE A CA 1
ATOM 715 C C . PHE A 1 101 ? -5.303 -8.520 -9.590 1.00 96.88 101 PHE A C 1
ATOM 717 O O . PHE A 1 101 ? -4.525 -8.266 -10.511 1.00 96.88 101 PHE A O 1
ATOM 724 N N . SER A 1 102 ? -4.897 -8.601 -8.321 1.00 96.00 102 SER A N 1
ATOM 725 C CA . SER A 1 102 ? -3.509 -8.375 -7.901 1.00 96.00 102 SER A CA 1
ATOM 726 C C . SER A 1 102 ? -2.551 -9.429 -8.467 1.00 96.00 102 SER A C 1
ATOM 728 O O . SER A 1 102 ? -1.444 -9.088 -8.883 1.00 96.00 102 SER A O 1
ATOM 730 N N . LEU A 1 103 ? -2.976 -10.697 -8.550 1.00 95.44 103 LEU A N 1
ATOM 731 C CA . LEU A 1 103 ? -2.189 -11.772 -9.167 1.00 95.44 103 LEU A CA 1
ATOM 732 C C . LEU A 1 103 ? -1.940 -11.517 -10.657 1.00 95.44 103 LEU A C 1
ATOM 734 O O . LEU A 1 103 ? -0.809 -11.660 -11.120 1.00 95.44 103 LEU A O 1
ATOM 738 N N . ILE A 1 104 ? -2.972 -11.104 -11.398 1.00 97.12 104 ILE A N 1
ATOM 739 C CA . ILE A 1 104 ? -2.842 -10.770 -12.824 1.00 97.12 104 ILE A CA 1
ATOM 740 C C . ILE A 1 104 ? -1.881 -9.587 -12.999 1.00 97.12 104 ILE A C 1
ATOM 742 O O . ILE A 1 104 ? -0.966 -9.658 -13.819 1.00 97.12 104 ILE A O 1
ATOM 746 N N . GLY A 1 105 ? -2.030 -8.535 -12.185 1.00 94.62 105 GLY A N 1
ATOM 747 C CA . GLY A 1 105 ? -1.121 -7.386 -12.193 1.00 94.62 105 GLY A CA 1
ATOM 748 C C . GLY A 1 105 ? 0.329 -7.784 -11.909 1.00 94.62 105 GLY A C 1
ATOM 749 O O . GLY A 1 105 ? 1.230 -7.389 -12.648 1.00 94.62 105 GLY A O 1
ATOM 750 N N . SER A 1 106 ? 0.554 -8.629 -10.899 1.00 93.75 106 SER A N 1
ATOM 751 C CA . SER A 1 106 ? 1.885 -9.145 -10.563 1.00 93.75 106 SER A CA 1
ATOM 752 C C . SER A 1 106 ? 2.491 -9.982 -11.689 1.00 93.75 106 SER A C 1
ATOM 754 O O . SER A 1 106 ? 3.702 -9.915 -11.889 1.00 93.75 106 SER A O 1
ATOM 756 N N . TRP A 1 107 ? 1.690 -10.760 -12.420 1.00 95.06 107 TRP A N 1
ATOM 757 C CA . TRP A 1 107 ? 2.174 -11.534 -13.565 1.00 95.06 107 TRP A CA 1
ATOM 758 C C . TRP A 1 107 ? 2.653 -10.602 -14.678 1.00 95.06 107 TRP A C 1
ATOM 760 O O . TRP A 1 107 ? 3.789 -10.715 -15.136 1.00 95.06 107 TRP A O 1
ATOM 770 N N . CYS A 1 108 ? 1.829 -9.629 -15.072 1.00 93.38 108 CYS A N 1
ATOM 771 C CA . CYS A 1 108 ? 2.218 -8.646 -16.082 1.00 93.38 108 CYS A CA 1
ATOM 772 C C . CYS A 1 108 ? 3.474 -7.865 -15.665 1.00 93.38 108 CYS A C 1
ATOM 774 O O . CYS A 1 108 ? 4.350 -7.610 -16.491 1.00 93.38 108 CYS A O 1
ATOM 776 N N . TYR A 1 109 ? 3.587 -7.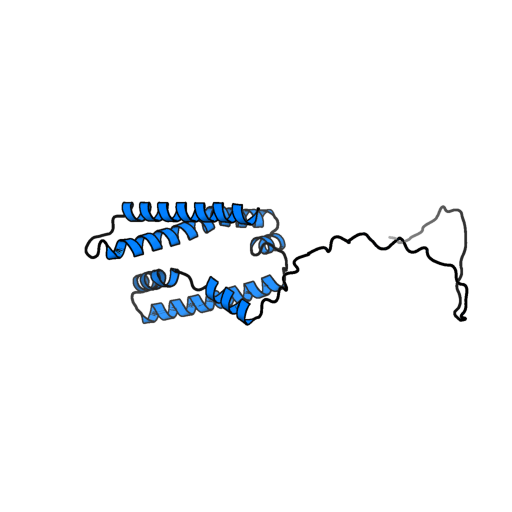525 -14.379 1.00 90.25 109 TYR A N 1
ATOM 777 C CA . TYR A 1 109 ? 4.756 -6.833 -13.839 1.00 90.25 109 TYR A CA 1
ATOM 778 C C . TYR A 1 109 ? 6.013 -7.718 -13.832 1.00 90.25 109 TYR A C 1
ATOM 780 O O . TYR A 1 109 ? 7.112 -7.219 -14.064 1.00 90.25 109 TYR A O 1
ATOM 788 N N . ALA A 1 110 ? 5.866 -9.031 -13.628 1.00 92.31 110 ALA A N 1
ATOM 789 C CA . ALA A 1 110 ? 6.971 -9.984 -13.713 1.00 92.31 110 ALA A CA 1
ATOM 790 C C . ALA A 1 110 ? 7.529 -10.087 -15.142 1.00 92.31 110 ALA A C 1
ATOM 792 O O . ALA A 1 110 ? 8.742 -10.006 -15.321 1.00 92.31 110 ALA A O 1
ATOM 793 N N . GLU A 1 111 ? 6.661 -10.178 -16.156 1.00 93.25 111 GLU A N 1
ATOM 794 C CA . GLU A 1 111 ? 7.079 -10.175 -17.569 1.00 93.25 111 GLU A CA 1
ATOM 795 C C . GLU A 1 111 ? 7.821 -8.879 -17.924 1.00 93.25 111 GLU A C 1
ATOM 797 O O . GLU A 1 111 ? 8.904 -8.906 -18.512 1.00 93.25 111 GLU A O 1
ATOM 802 N N . LEU A 1 112 ? 7.293 -7.730 -17.491 1.00 89.12 112 LEU A N 1
ATOM 803 C CA . LEU A 1 112 ? 7.933 -6.435 -17.720 1.00 89.12 112 LEU A CA 1
ATOM 804 C C . LEU A 1 112 ? 9.297 -6.327 -17.015 1.00 89.12 112 LEU A C 1
ATOM 806 O O . LEU A 1 112 ? 10.255 -5.806 -17.592 1.00 89.12 112 LEU A O 1
ATOM 810 N N . GLY A 1 113 ? 9.408 -6.873 -15.801 1.00 86.56 113 GLY A N 1
ATOM 811 C CA . GLY A 1 113 ? 10.660 -6.945 -15.049 1.00 86.56 113 GLY A CA 1
ATOM 812 C C . GLY A 1 113 ? 11.707 -7.876 -15.661 1.00 86.56 113 GLY A C 1
ATOM 813 O O . GLY A 1 113 ? 12.902 -7.614 -15.519 1.00 86.56 113 GLY A O 1
ATOM 814 N N . CYS A 1 114 ? 11.286 -8.916 -16.385 1.00 87.88 114 CYS A N 1
ATOM 815 C CA . CYS A 1 114 ? 12.188 -9.767 -17.161 1.00 87.88 114 CYS A CA 1
ATOM 816 C C . CYS A 1 114 ? 12.636 -9.113 -18.478 1.00 87.88 114 CYS A C 1
ATOM 818 O O . CYS A 1 114 ? 13.758 -9.359 -18.919 1.00 87.88 114 CYS A O 1
ATOM 820 N N . LEU A 1 115 ? 11.794 -8.273 -19.092 1.00 87.19 115 LEU A N 1
ATOM 821 C CA . LEU A 1 115 ? 12.109 -7.578 -20.347 1.00 87.19 115 LEU A CA 1
ATOM 822 C C . LEU A 1 115 ? 13.047 -6.377 -20.150 1.00 87.19 115 LEU A C 1
ATOM 824 O O . LEU A 1 115 ? 13.946 -6.162 -20.963 1.00 87.19 115 LEU A O 1
ATOM 828 N N . ILE A 1 116 ? 12.855 -5.592 -19.085 1.00 84.25 116 ILE A N 1
ATOM 829 C CA . ILE A 1 116 ? 13.605 -4.350 -18.842 1.00 84.25 116 ILE A CA 1
ATOM 830 C C . ILE A 1 116 ? 14.425 -4.491 -17.555 1.00 84.25 116 ILE A C 1
ATOM 832 O O . ILE A 1 116 ? 13.982 -4.153 -16.457 1.00 84.25 116 ILE A O 1
ATOM 836 N N . THR A 1 117 ? 15.672 -4.946 -17.688 1.00 81.00 117 THR A N 1
ATOM 837 C CA . THR A 1 117 ? 16.610 -5.138 -16.566 1.00 81.00 117 THR A CA 1
ATOM 838 C C . THR A 1 117 ? 17.409 -3.865 -16.256 1.00 81.00 117 THR A C 1
ATOM 840 O O . THR A 1 117 ? 18.644 -3.873 -16.221 1.00 81.00 117 THR A O 1
ATOM 843 N N . ARG A 1 118 ? 16.719 -2.732 -16.088 1.00 79.38 118 ARG A N 1
ATOM 844 C CA . ARG A 1 118 ? 17.325 -1.443 -15.712 1.00 79.38 118 ARG A CA 1
ATOM 845 C C . ARG A 1 118 ? 16.980 -1.101 -14.264 1.00 79.38 118 ARG A C 1
ATOM 847 O O . ARG A 1 118 ? 15.851 -1.293 -13.823 1.00 79.38 118 ARG A O 1
ATOM 854 N N . SER A 1 119 ? 17.947 -0.561 -13.525 1.00 75.88 119 SER A N 1
ATOM 855 C CA . SER A 1 119 ? 17.710 -0.044 -12.173 1.00 75.88 119 SER A CA 1
ATOM 856 C C . SER A 1 119 ? 16.780 1.171 -12.229 1.00 75.88 119 SER A C 1
ATOM 858 O O . SER A 1 119 ? 17.021 2.090 -13.009 1.00 75.88 119 SER A O 1
ATOM 860 N N . GLY A 1 120 ? 15.728 1.179 -11.406 1.00 74.56 120 GLY A N 1
ATOM 861 C CA . GLY A 1 120 ? 14.728 2.256 -11.373 1.00 74.56 120 GLY A CA 1
ATOM 862 C C . GLY A 1 120 ? 13.270 1.791 -11.289 1.00 74.56 120 GLY A C 1
ATOM 863 O O . GLY A 1 120 ? 12.395 2.637 -11.124 1.00 74.56 120 GLY A O 1
ATOM 864 N N . ALA A 1 121 ? 13.019 0.475 -11.368 1.00 78.81 121 ALA A N 1
ATOM 865 C CA . ALA A 1 121 ? 11.691 -0.145 -11.272 1.00 78.81 121 ALA A CA 1
ATOM 866 C C . ALA A 1 121 ? 10.661 0.572 -12.169 1.00 78.81 121 ALA A C 1
ATOM 868 O O . ALA A 1 121 ? 10.908 0.725 -13.366 1.00 78.81 121 ALA A O 1
ATOM 869 N N . ASP A 1 122 ? 9.562 1.067 -11.591 1.00 81.75 122 ASP A N 1
ATOM 870 C CA . ASP A 1 122 ? 8.502 1.796 -12.291 1.00 81.75 122 ASP A CA 1
ATOM 871 C C . ASP A 1 122 ? 9.036 2.888 -13.224 1.00 81.75 122 ASP A C 1
ATOM 873 O O . ASP A 1 122 ? 8.639 2.969 -14.385 1.00 81.75 122 ASP A O 1
ATOM 877 N N . TYR A 1 123 ? 9.972 3.716 -12.752 1.00 84.88 123 TYR A N 1
ATOM 878 C CA . TYR A 1 123 ? 10.493 4.832 -13.543 1.00 84.88 123 TYR A CA 1
ATOM 879 C C . TYR A 1 123 ? 11.181 4.356 -14.830 1.00 84.88 123 TYR A C 1
ATOM 881 O O . TYR A 1 123 ? 10.990 4.954 -15.888 1.00 84.88 123 TYR A O 1
ATOM 889 N N . ALA A 1 124 ? 11.936 3.256 -14.759 1.00 85.06 124 ALA A N 1
ATOM 890 C CA . ALA A 1 124 ? 12.625 2.697 -15.919 1.00 85.06 124 ALA A CA 1
ATOM 891 C C . ALA A 1 124 ? 11.639 2.157 -16.969 1.00 85.06 124 ALA A C 1
ATOM 893 O O . ALA A 1 124 ? 11.873 2.321 -18.165 1.00 85.06 124 ALA A O 1
ATOM 894 N N . TYR A 1 125 ? 10.509 1.585 -16.539 1.00 86.56 125 TYR A N 1
ATOM 895 C CA . TYR A 1 125 ? 9.472 1.094 -17.450 1.00 86.56 125 TYR A CA 1
ATOM 896 C C . TYR A 1 125 ? 8.781 2.229 -18.209 1.00 86.56 125 TYR A C 1
ATOM 898 O O . TYR A 1 125 ? 8.584 2.141 -19.423 1.00 86.56 125 TYR A O 1
ATOM 906 N N . PHE A 1 126 ? 8.454 3.324 -17.517 1.00 84.25 126 PHE A N 1
ATOM 907 C CA . PHE A 1 126 ? 7.860 4.495 -18.164 1.00 84.25 126 PHE A CA 1
ATOM 908 C C . PHE A 1 126 ? 8.851 5.227 -19.072 1.00 84.25 126 PHE A C 1
ATOM 910 O O . PHE A 1 126 ? 8.438 5.755 -20.105 1.00 84.25 126 PHE A O 1
ATOM 917 N N . LEU A 1 127 ? 10.141 5.238 -18.724 1.00 86.50 127 LEU A N 1
ATOM 918 C CA . LEU A 1 127 ? 11.178 5.873 -19.534 1.00 86.50 127 LEU A CA 1
ATOM 919 C C . LEU A 1 127 ? 11.358 5.173 -20.887 1.00 86.50 127 LEU A C 1
ATOM 921 O O . LEU A 1 127 ? 11.424 5.854 -21.908 1.00 86.50 127 LEU A O 1
ATOM 925 N N . GLU A 1 128 ? 11.390 3.839 -20.892 1.00 84.12 128 GLU A N 1
ATOM 926 C CA . GLU A 1 128 ? 11.561 3.043 -22.114 1.00 84.12 128 GLU A CA 1
ATOM 927 C C . GLU A 1 128 ? 10.297 3.062 -22.996 1.00 84.12 128 GLU A C 1
ATOM 929 O O . GLU A 1 128 ? 10.394 3.140 -24.217 1.00 84.12 128 GLU A O 1
ATOM 934 N N . GLY A 1 129 ? 9.101 3.029 -22.391 1.00 84.19 129 GLY A N 1
ATOM 935 C CA . GLY A 1 129 ? 7.836 2.948 -23.133 1.00 84.19 129 GLY A CA 1
ATOM 936 C C . GLY A 1 129 ? 7.248 4.289 -23.591 1.00 84.19 129 GLY A C 1
ATOM 937 O O . GLY A 1 129 ? 6.681 4.370 -24.679 1.00 84.19 129 GLY A O 1
ATOM 938 N N . TYR A 1 130 ? 7.359 5.341 -22.774 1.00 83.50 130 TYR A N 1
ATOM 939 C CA . TYR A 1 130 ? 6.654 6.620 -22.977 1.00 83.50 130 TYR A CA 1
ATOM 940 C C . TYR A 1 130 ? 7.588 7.838 -23.055 1.00 83.50 130 TYR A C 1
ATOM 942 O O . TYR A 1 130 ? 7.126 8.971 -23.220 1.00 83.50 130 TYR A O 1
ATOM 950 N N . GLY A 1 131 ? 8.899 7.623 -22.946 1.00 88.94 131 GLY A N 1
ATOM 951 C CA . GLY A 1 131 ? 9.904 8.675 -23.004 1.00 88.94 131 GLY A CA 1
ATOM 952 C C . GLY A 1 131 ? 10.062 9.478 -21.702 1.00 88.94 131 GLY A C 1
ATOM 953 O O . GLY A 1 131 ? 9.378 9.251 -20.698 1.00 88.94 131 GLY A O 1
ATOM 954 N N . PRO A 1 132 ? 10.987 10.456 -21.696 1.00 88.25 132 PRO A N 1
ATOM 955 C CA . PRO A 1 132 ? 11.465 11.101 -20.471 1.00 88.25 132 PRO A CA 1
ATOM 956 C C . PRO A 1 132 ? 10.430 11.995 -19.778 1.00 88.25 132 PRO A C 1
ATOM 958 O O . PRO A 1 132 ? 10.418 12.077 -18.551 1.00 88.25 132 PRO A O 1
ATOM 961 N N . MET A 1 133 ? 9.534 12.644 -20.530 1.00 90.50 133 MET A N 1
ATOM 962 C CA . MET A 1 133 ? 8.523 13.540 -19.953 1.00 90.50 133 MET A CA 1
ATOM 963 C C . MET A 1 133 ? 7.497 12.773 -19.105 1.00 90.50 133 MET A C 1
ATOM 965 O O . MET A 1 133 ? 7.177 13.189 -17.992 1.00 90.50 133 MET A O 1
ATOM 969 N N . MET A 1 134 ? 7.000 11.639 -19.609 1.00 89.50 134 MET A N 1
ATOM 970 C CA . MET A 1 134 ? 6.003 10.837 -18.897 1.00 89.50 134 MET A CA 1
ATOM 971 C C . MET A 1 134 ? 6.614 10.145 -17.673 1.00 89.50 134 MET A C 1
ATOM 973 O O . MET A 1 134 ? 5.992 10.093 -16.611 1.00 89.50 134 MET A O 1
ATOM 977 N N . ALA A 1 135 ? 7.864 9.686 -17.792 1.00 89.19 135 ALA A N 1
ATOM 978 C CA . ALA A 1 135 ? 8.612 9.120 -16.675 1.00 89.19 135 ALA A CA 1
ATOM 979 C C . ALA A 1 135 ? 8.819 10.143 -15.541 1.00 89.19 135 ALA A C 1
ATOM 981 O O . ALA A 1 135 ? 8.614 9.815 -14.370 1.00 89.19 135 ALA A O 1
ATOM 982 N N . PHE A 1 136 ? 9.145 11.399 -15.875 1.00 89.62 136 PHE A N 1
ATOM 983 C CA . PHE A 1 136 ? 9.246 12.479 -14.88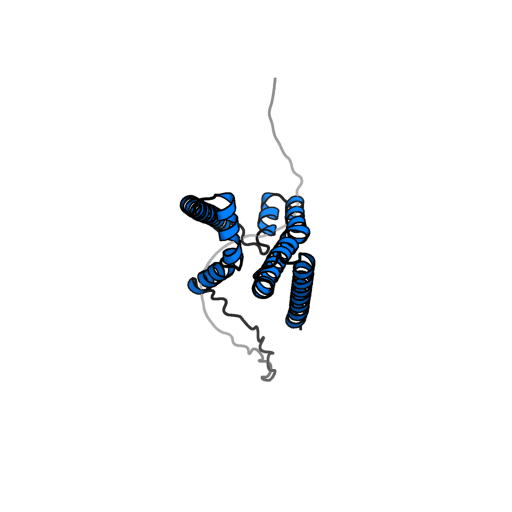9 1.00 89.62 136 PHE A CA 1
ATOM 984 C C . PHE A 1 136 ? 7.912 12.744 -14.183 1.00 89.62 136 PHE A C 1
ATOM 986 O O . PHE A 1 136 ? 7.883 12.835 -12.959 1.00 89.62 136 PHE A O 1
ATOM 993 N N . LEU A 1 137 ? 6.801 12.820 -14.923 1.00 92.25 137 LEU A N 1
ATOM 994 C CA . LEU A 1 137 ? 5.484 13.075 -14.331 1.00 92.25 137 LEU A CA 1
ATOM 995 C C . LEU A 1 137 ? 5.055 11.950 -13.376 1.00 92.25 137 LEU A C 1
ATOM 997 O O . LEU A 1 137 ? 4.551 12.226 -12.287 1.00 92.25 137 LEU A O 1
ATOM 1001 N N . ARG A 1 138 ? 5.305 10.688 -13.749 1.00 89.62 138 ARG A N 1
ATOM 1002 C CA . ARG A 1 138 ? 5.068 9.519 -12.887 1.00 89.62 138 ARG A CA 1
ATOM 1003 C C . ARG A 1 138 ? 5.864 9.635 -11.586 1.00 89.62 138 ARG A C 1
ATOM 1005 O O . ARG A 1 138 ? 5.282 9.475 -10.517 1.00 89.62 138 ARG A O 1
ATOM 1012 N N . LEU A 1 139 ? 7.158 9.953 -11.671 1.00 91.38 139 LEU A N 1
ATOM 1013 C CA . LEU A 1 139 ? 8.020 10.139 -10.500 1.00 91.38 139 LEU A CA 1
ATOM 1014 C C . LEU A 1 139 ? 7.574 11.333 -9.642 1.00 91.38 139 LEU A C 1
ATOM 1016 O O . LEU A 1 139 ? 7.608 11.259 -8.415 1.00 91.38 139 LEU A O 1
ATOM 1020 N N . TRP A 1 140 ? 7.139 12.420 -10.275 1.00 92.88 140 TRP A N 1
ATOM 1021 C CA . TRP A 1 140 ? 6.652 13.616 -9.597 1.00 92.88 140 TRP A CA 1
ATOM 1022 C C . TRP A 1 140 ? 5.397 13.327 -8.770 1.00 92.88 140 TRP A C 1
A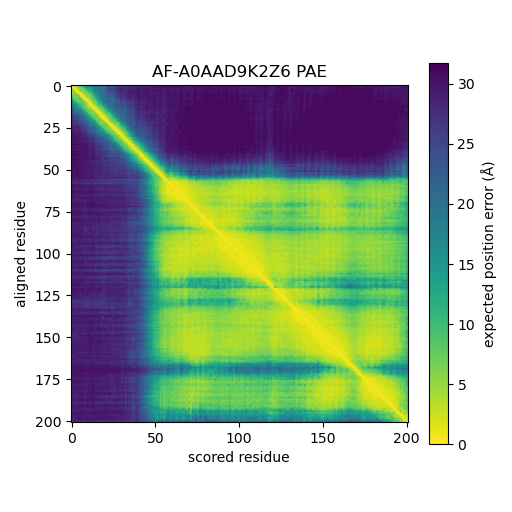TOM 1024 O O . TRP A 1 140 ? 5.357 13.625 -7.577 1.00 92.88 140 TRP A O 1
ATOM 1034 N N . VAL A 1 141 ? 4.393 12.693 -9.380 1.00 93.81 141 VAL A N 1
ATOM 1035 C CA . VAL A 1 141 ? 3.151 12.291 -8.701 1.00 93.81 141 VAL A CA 1
ATOM 1036 C C . VAL A 1 141 ? 3.438 11.285 -7.588 1.00 93.81 141 VAL A C 1
ATOM 1038 O O . VAL A 1 141 ? 2.900 11.411 -6.488 1.00 93.81 141 VAL A O 1
ATOM 1041 N N . GLU A 1 142 ? 4.322 10.322 -7.845 1.00 91.00 142 GLU A N 1
ATOM 1042 C CA . GLU A 1 142 ? 4.731 9.330 -6.853 1.00 91.00 142 GLU A CA 1
ATOM 1043 C C . GLU A 1 142 ? 5.318 9.995 -5.597 1.00 91.00 142 GLU A C 1
ATOM 1045 O O . GLU A 1 142 ? 4.925 9.667 -4.478 1.00 91.00 142 GLU A O 1
ATOM 1050 N N . ASN A 1 143 ? 6.222 10.966 -5.768 1.00 90.94 143 ASN A N 1
ATOM 1051 C CA . ASN A 1 143 ? 6.894 11.627 -4.647 1.00 90.94 143 ASN A CA 1
ATOM 1052 C C . ASN A 1 143 ? 6.017 12.657 -3.927 1.00 90.94 143 ASN A C 1
ATOM 1054 O O . ASN A 1 143 ? 6.061 12.728 -2.703 1.00 90.94 143 ASN A O 1
ATOM 1058 N N . ILE A 1 144 ? 5.236 13.455 -4.659 1.00 94.44 144 ILE A N 1
ATOM 1059 C CA . ILE A 1 144 ? 4.445 14.546 -4.068 1.00 94.44 144 ILE A CA 1
ATOM 1060 C C . ILE A 1 144 ? 3.115 14.051 -3.493 1.00 94.44 144 ILE A C 1
ATOM 1062 O O . ILE A 1 144 ? 2.610 14.646 -2.545 1.00 94.44 144 ILE A O 1
ATOM 1066 N N . ILE A 1 145 ? 2.536 12.985 -4.052 1.00 94.38 145 ILE A N 1
ATOM 1067 C CA . ILE A 1 145 ? 1.186 12.534 -3.690 1.00 94.38 145 ILE A CA 1
ATOM 1068 C C . ILE A 1 145 ? 1.239 11.152 -3.043 1.00 94.38 145 ILE A C 1
ATOM 1070 O O . ILE A 1 145 ? 0.870 11.005 -1.882 1.00 94.38 145 ILE A O 1
ATOM 1074 N N . ILE A 1 146 ? 1.722 10.133 -3.755 1.00 92.62 146 ILE A N 1
ATOM 1075 C CA . ILE A 1 146 ? 1.552 8.740 -3.307 1.00 92.62 146 ILE A CA 1
ATOM 1076 C C . ILE A 1 146 ? 2.352 8.447 -2.032 1.00 92.62 146 ILE A C 1
ATOM 1078 O O . ILE A 1 146 ? 1.787 7.976 -1.040 1.00 92.62 146 ILE A O 1
ATOM 1082 N N . ARG A 1 147 ? 3.645 8.781 -2.005 1.00 90.56 147 ARG A N 1
ATOM 1083 C CA . ARG A 1 147 ? 4.505 8.566 -0.829 1.00 90.56 147 ARG A CA 1
ATOM 1084 C C . ARG A 1 147 ? 3.990 9.251 0.446 1.00 90.56 147 ARG A C 1
ATOM 1086 O O . ARG A 1 147 ? 3.822 8.551 1.443 1.00 90.56 147 ARG A O 1
ATOM 1093 N N . PRO A 1 148 ? 3.678 10.558 0.467 1.00 92.06 148 PRO A N 1
ATOM 1094 C CA . PRO A 1 148 ? 3.165 11.183 1.685 1.00 92.06 148 PRO A CA 1
ATOM 1095 C C . PRO A 1 148 ? 1.770 10.675 2.072 1.00 92.06 148 PRO A C 1
ATOM 1097 O O . PRO A 1 148 ? 1.506 10.500 3.264 1.00 92.06 148 PRO A O 1
ATOM 1100 N N . CYS A 1 149 ? 0.888 10.383 1.107 1.00 93.38 149 CYS A N 1
ATOM 1101 C CA . CYS A 1 149 ? -0.435 9.823 1.399 1.00 93.38 149 CYS A CA 1
ATOM 1102 C C . CYS A 1 149 ? -0.344 8.456 2.085 1.00 93.38 149 CYS A C 1
ATOM 1104 O O . CYS A 1 149 ? -1.019 8.241 3.089 1.00 93.38 149 CYS A O 1
ATOM 1106 N N . THR A 1 150 ? 0.506 7.550 1.593 1.00 91.31 150 THR A N 1
ATOM 1107 C CA . THR A 1 150 ? 0.674 6.215 2.198 1.00 91.31 150 THR A CA 1
ATOM 1108 C C . THR A 1 150 ? 1.176 6.299 3.641 1.00 91.31 150 THR A C 1
ATOM 1110 O O . THR A 1 150 ? 0.578 5.686 4.525 1.00 91.31 150 THR A O 1
ATOM 1113 N N . ILE A 1 151 ? 2.195 7.124 3.911 1.00 91.12 151 ILE A N 1
ATOM 1114 C CA . ILE A 1 151 ? 2.714 7.354 5.271 1.00 91.12 151 ILE A CA 1
ATOM 1115 C C . ILE A 1 151 ? 1.624 7.948 6.177 1.00 91.12 151 ILE A C 1
ATOM 1117 O O . ILE A 1 151 ? 1.450 7.508 7.313 1.00 91.12 151 ILE A O 1
ATOM 1121 N N . THR A 1 152 ? 0.855 8.914 5.666 1.00 92.31 152 THR A N 1
ATOM 1122 C CA . THR A 1 152 ? -0.214 9.585 6.422 1.00 92.31 152 THR A CA 1
ATOM 1123 C C . THR A 1 152 ? -1.330 8.621 6.802 1.00 92.31 152 THR A C 1
ATOM 1125 O O . THR A 1 152 ? -1.752 8.618 7.955 1.00 92.31 152 THR A O 1
ATOM 1128 N N . ILE A 1 153 ? -1.792 7.784 5.868 1.00 90.94 153 ILE A N 1
ATOM 1129 C CA . ILE A 1 153 ? -2.862 6.810 6.124 1.00 90.94 153 ILE A CA 1
ATOM 1130 C C . ILE A 1 153 ? -2.422 5.817 7.202 1.00 90.94 153 ILE A C 1
ATOM 1132 O O . ILE A 1 153 ? -3.150 5.610 8.167 1.00 90.94 153 ILE A O 1
ATOM 1136 N N . VAL A 1 154 ? -1.213 5.259 7.090 1.00 90.56 154 VAL A N 1
ATOM 1137 C CA . VAL A 1 154 ? -0.695 4.301 8.080 1.00 90.56 154 VAL A CA 1
ATOM 1138 C C . VAL A 1 154 ? -0.532 4.953 9.457 1.00 90.56 154 VAL A C 1
ATOM 1140 O O . VAL A 1 154 ? -0.922 4.357 10.461 1.00 90.56 154 VAL A O 1
ATOM 1143 N N . ALA A 1 155 ? -0.006 6.180 9.518 1.00 91.31 155 ALA A N 1
ATOM 1144 C CA . ALA A 1 155 ? 0.139 6.917 10.773 1.00 91.31 155 ALA A CA 1
ATOM 1145 C C . ALA A 1 155 ? -1.216 7.248 11.416 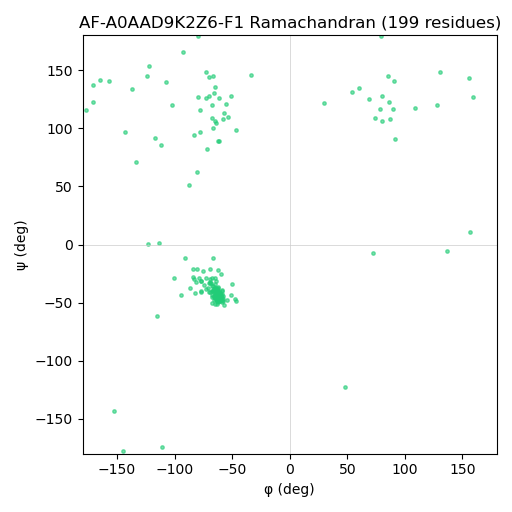1.00 91.31 155 ALA A C 1
ATOM 1147 O O . ALA A 1 155 ? -1.364 7.150 12.634 1.00 91.31 155 ALA A O 1
ATOM 1148 N N . LEU A 1 156 ? -2.210 7.607 10.602 1.00 90.12 156 LEU A N 1
ATOM 1149 C CA . LEU A 1 156 ? -3.560 7.898 11.062 1.00 90.12 156 LEU A CA 1
ATOM 1150 C C . LEU A 1 156 ? -4.229 6.637 11.619 1.00 90.12 156 LEU A C 1
ATOM 1152 O O . LEU A 1 156 ? -4.742 6.656 12.734 1.00 90.12 156 LEU A O 1
ATOM 1156 N N . THR A 1 157 ? -4.150 5.526 10.886 1.00 90.12 157 THR A N 1
ATOM 1157 C CA . THR A 1 157 ? -4.615 4.214 11.344 1.00 90.12 157 THR A CA 1
ATOM 1158 C C . THR A 1 157 ? -3.976 3.823 12.675 1.00 90.12 157 THR A C 1
ATOM 1160 O O . THR A 1 157 ? -4.675 3.419 13.599 1.00 90.12 157 THR A O 1
ATOM 1163 N N . PHE A 1 158 ? -2.656 3.966 12.798 1.00 88.88 158 PHE A N 1
ATOM 1164 C CA . PHE A 1 158 ? -1.941 3.661 14.035 1.00 88.88 158 PHE A CA 1
ATOM 1165 C C . PHE A 1 158 ? -2.430 4.513 15.214 1.00 88.88 158 PHE A C 1
ATOM 1167 O O . PHE A 1 158 ? -2.669 3.984 16.299 1.00 88.88 158 PHE A O 1
ATOM 1174 N N . ALA A 1 159 ? -2.626 5.816 14.995 1.00 89.88 159 ALA A N 1
ATOM 1175 C CA . ALA A 1 159 ? -3.150 6.717 16.014 1.00 89.88 159 ALA A CA 1
ATOM 1176 C C . ALA A 1 159 ? -4.569 6.323 16.458 1.00 89.88 159 ALA A C 1
ATOM 1178 O O . ALA A 1 159 ? -4.833 6.291 17.659 1.00 89.88 159 ALA A O 1
ATOM 1179 N N . PHE A 1 160 ? -5.453 5.964 15.519 1.00 87.12 160 PHE A N 1
ATOM 1180 C CA . PHE A 1 160 ? -6.802 5.485 15.839 1.00 87.12 160 PHE A CA 1
ATOM 1181 C C . PHE A 1 160 ? -6.768 4.231 16.722 1.00 87.12 160 PHE A C 1
ATOM 1183 O O . PHE A 1 160 ? -7.379 4.226 17.789 1.00 87.12 160 PHE A O 1
ATOM 1190 N N . TYR A 1 161 ? -5.976 3.219 16.353 1.00 88.06 161 TYR A N 1
ATOM 1191 C CA . TYR A 1 161 ? -5.889 1.976 17.129 1.00 88.06 161 TYR A CA 1
ATOM 1192 C C . TYR A 1 161 ? -5.307 2.155 18.539 1.00 88.06 161 TYR A C 1
ATOM 1194 O O . TYR A 1 161 ? -5.679 1.415 19.446 1.00 88.06 161 TYR A O 1
ATOM 1202 N N . ILE A 1 162 ? -4.399 3.115 18.755 1.00 87.69 162 ILE A N 1
ATOM 1203 C CA . ILE A 1 162 ? -3.839 3.383 20.093 1.00 87.69 162 ILE A CA 1
ATOM 1204 C C . ILE A 1 162 ? -4.831 4.112 21.001 1.00 87.69 162 ILE A C 1
ATOM 1206 O O . ILE A 1 162 ? -4.825 3.894 22.213 1.00 87.69 162 ILE A O 1
ATOM 1210 N N . ILE A 1 163 ? -5.653 4.995 20.436 1.00 86.19 163 ILE A N 1
ATOM 1211 C CA . ILE A 1 163 ? -6.574 5.843 21.204 1.00 86.19 163 ILE A CA 1
ATOM 1212 C C . ILE A 1 163 ? -7.879 5.102 21.521 1.00 86.19 163 ILE A C 1
ATOM 1214 O O . ILE A 1 163 ? -8.478 5.364 22.563 1.00 86.19 163 ILE A O 1
ATOM 1218 N N . GLU A 1 164 ? -8.286 4.151 20.680 1.00 84.94 164 GLU A N 1
ATOM 1219 C CA . GLU A 1 164 ? -9.487 3.327 20.863 1.00 84.94 164 GLU A CA 1
ATOM 1220 C C . GLU A 1 164 ? -9.655 2.730 22.281 1.00 84.94 164 GLU A C 1
ATOM 1222 O O . GLU A 1 164 ? -10.711 2.938 22.878 1.00 84.94 164 GLU A O 1
ATOM 1227 N N . PRO A 1 165 ? -8.644 2.095 22.912 1.00 84.94 165 PRO A N 1
ATOM 1228 C CA . PRO A 1 165 ? -8.786 1.581 24.279 1.00 84.94 165 PRO A CA 1
ATOM 1229 C C . PRO A 1 165 ? -8.899 2.665 25.365 1.00 84.94 165 PRO A C 1
ATOM 1231 O O . PRO A 1 165 ? -9.370 2.372 26.463 1.00 84.94 165 PRO A O 1
ATOM 1234 N N . ALA A 1 166 ? -8.456 3.899 25.107 1.00 82.94 166 ALA A N 1
ATOM 1235 C CA . ALA A 1 166 ? -8.530 4.992 26.079 1.00 82.94 166 ALA A CA 1
ATOM 1236 C C . ALA A 1 166 ? -9.923 5.647 26.134 1.00 82.94 166 ALA A C 1
ATOM 1238 O O . ALA A 1 166 ? -10.261 6.273 27.140 1.00 82.94 166 ALA A O 1
ATOM 1239 N N . PHE A 1 167 ? -10.730 5.489 25.080 1.00 81.38 167 PHE A N 1
ATOM 1240 C CA . PHE A 1 167 ? -12.078 6.051 24.960 1.00 81.38 167 PHE A CA 1
ATOM 1241 C C . PHE A 1 167 ? -13.070 4.985 24.458 1.00 81.38 167 PHE A C 1
ATOM 1243 O O . PHE A 1 167 ? -13.528 5.069 23.323 1.00 81.38 167 PHE A O 1
ATOM 1250 N N . PRO A 1 168 ? -13.415 3.980 25.286 1.00 76.94 168 PRO A N 1
ATOM 1251 C CA . PRO A 1 168 ? -14.276 2.872 24.864 1.00 76.94 168 PRO A CA 1
ATOM 1252 C C . PRO A 1 168 ? -15.738 3.280 24.607 1.00 76.94 168 PRO A C 1
ATOM 1254 O O . PRO A 1 168 ? -16.391 2.675 23.765 1.00 76.94 168 PRO A O 1
ATOM 1257 N N . ASP A 1 169 ? -16.243 4.305 25.305 1.00 78.19 169 ASP A N 1
ATOM 1258 C CA . ASP A 1 169 ? -17.657 4.723 25.262 1.00 78.19 169 ASP A CA 1
ATOM 1259 C C . ASP A 1 169 ? -17.875 6.114 24.630 1.00 78.19 169 ASP A C 1
ATOM 1261 O O . ASP A 1 169 ? -19.003 6.609 24.583 1.00 78.19 169 ASP A O 1
ATOM 1265 N N . CYS A 1 170 ? -16.808 6.774 24.165 1.00 77.75 170 CYS A N 1
ATOM 1266 C CA . CYS A 1 170 ? -16.857 8.139 23.637 1.00 77.75 170 CYS A CA 1
ATOM 1267 C C . CYS A 1 170 ? -16.303 8.205 22.212 1.00 77.75 170 CYS A C 1
ATOM 1269 O O . CYS A 1 170 ? -15.317 7.550 21.889 1.00 77.75 170 CYS A O 1
ATOM 1271 N N . GLU A 1 171 ? -16.891 9.073 21.388 1.00 76.31 171 GLU A N 1
ATOM 1272 C CA . GLU A 1 171 ? -16.362 9.393 20.061 1.00 76.31 171 GLU A CA 1
ATOM 1273 C C . GLU A 1 171 ? -14.958 10.002 20.194 1.00 76.31 171 GLU A C 1
ATOM 1275 O O . GLU A 1 171 ? -14.739 10.934 20.979 1.00 76.31 171 GLU A O 1
ATOM 1280 N N . GLN A 1 172 ? -13.979 9.428 19.488 1.00 76.94 172 GLN A N 1
ATOM 1281 C CA . GLN A 1 172 ? -12.584 9.830 19.640 1.00 76.94 172 GLN A CA 1
ATOM 1282 C C . GLN A 1 172 ? -12.387 11.234 19.050 1.00 76.94 172 GLN A C 1
ATOM 1284 O O . GLN A 1 172 ? -12.734 11.465 17.893 1.00 76.94 172 GLN A O 1
ATOM 1289 N N . PRO A 1 173 ? -11.798 12.190 19.791 1.00 83.38 173 PRO A N 1
ATOM 1290 C CA . PRO A 1 173 ? -11.611 13.533 19.265 1.00 83.38 173 PRO A CA 1
ATOM 1291 C C . PRO A 1 173 ? -10.587 13.530 18.121 1.00 83.38 173 PRO A C 1
ATOM 1293 O O . PRO A 1 173 ? -9.408 13.232 18.343 1.00 83.38 173 PRO A O 1
ATOM 1296 N N . ASP A 1 174 ? -10.996 13.957 16.920 1.00 83.69 174 ASP A N 1
ATOM 1297 C CA . ASP A 1 174 ? -10.141 14.042 15.719 1.00 83.69 174 ASP A CA 1
ATOM 1298 C C . ASP A 1 174 ? -8.823 14.781 15.963 1.00 83.69 174 ASP A C 1
ATOM 1300 O O . ASP A 1 174 ? -7.780 14.464 15.390 1.00 83.69 174 ASP A O 1
ATOM 1304 N N . VAL A 1 175 ? -8.859 15.791 16.832 1.00 86.12 175 VAL A N 1
ATOM 1305 C CA . VAL A 1 175 ? -7.683 16.583 17.191 1.00 86.12 175 VAL A CA 1
ATOM 1306 C C . VAL A 1 175 ? -6.617 15.698 17.840 1.00 86.12 175 VAL A C 1
ATOM 1308 O O . VAL A 1 175 ? -5.451 15.790 17.460 1.00 86.12 175 VAL A O 1
ATOM 1311 N N . ALA A 1 176 ? -6.999 14.801 18.756 1.00 83.62 176 ALA A N 1
ATOM 1312 C CA . ALA A 1 176 ? -6.057 13.901 19.419 1.00 83.62 176 ALA A CA 1
ATOM 1313 C C . ALA A 1 176 ? -5.424 12.930 18.415 1.00 83.62 176 ALA A C 1
ATOM 1315 O O . ALA A 1 176 ? -4.200 12.807 18.372 1.00 83.62 176 ALA A O 1
ATOM 1316 N N . VAL A 1 177 ? -6.236 12.324 17.545 1.00 86.69 177 VAL A N 1
ATOM 1317 C CA . VAL A 1 177 ? -5.758 11.404 16.501 1.00 86.69 177 VAL A CA 1
ATOM 1318 C C . VAL A 1 177 ? -4.745 12.100 15.588 1.00 86.69 177 VAL A C 1
ATOM 1320 O O . VAL A 1 177 ? -3.673 11.559 15.315 1.00 86.69 177 VAL A O 1
ATOM 1323 N N . ARG A 1 178 ? -5.027 13.341 15.174 1.00 89.38 178 ARG A N 1
ATOM 1324 C CA . ARG A 1 178 ? -4.128 14.135 14.321 1.00 89.38 178 ARG A CA 1
ATOM 1325 C C . ARG A 1 178 ? -2.817 14.499 15.019 1.00 89.38 178 ARG A C 1
ATOM 1327 O O . ARG A 1 178 ? -1.774 14.456 14.370 1.00 89.38 178 ARG A O 1
ATOM 1334 N N . PHE A 1 179 ? -2.840 14.819 16.315 1.00 90.56 179 PHE A N 1
ATOM 1335 C CA . PHE A 1 179 ? -1.616 15.066 17.090 1.00 90.56 179 PHE A CA 1
ATOM 1336 C C . PHE A 1 179 ? -0.742 13.811 17.185 1.00 90.56 179 PHE A C 1
ATOM 1338 O O . PHE A 1 179 ? 0.452 13.880 16.894 1.00 90.56 179 PHE A O 1
ATOM 1345 N N . PHE A 1 180 ? -1.327 12.661 17.529 1.00 89.00 180 PHE A N 1
ATOM 1346 C CA . PHE A 1 180 ? -0.591 11.395 17.587 1.00 89.00 180 PHE A CA 1
ATOM 1347 C C . PHE A 1 180 ? -0.039 10.992 16.216 1.00 89.00 180 PHE A C 1
ATOM 1349 O O . PHE A 1 180 ? 1.132 10.621 16.118 1.00 89.00 180 PHE A O 1
ATOM 1356 N N . ALA A 1 181 ? -0.827 11.142 15.148 1.00 90.31 181 ALA A N 1
ATOM 1357 C CA . ALA A 1 181 ? -0.368 10.889 13.785 1.00 90.31 181 ALA A CA 1
ATOM 1358 C C . ALA A 1 181 ? 0.807 11.808 13.398 1.00 90.31 181 ALA A C 1
ATOM 1360 O O . ALA A 1 181 ? 1.805 11.329 12.862 1.00 90.31 181 ALA A O 1
ATOM 1361 N N . ALA A 1 182 ? 0.748 13.105 13.725 1.00 91.25 182 ALA A N 1
ATOM 1362 C CA . ALA A 1 182 ? 1.835 14.049 13.453 1.00 91.25 182 ALA A CA 1
ATOM 1363 C C . ALA A 1 182 ? 3.131 13.697 14.206 1.00 91.25 182 ALA A C 1
ATOM 1365 O O . ALA A 1 182 ? 4.220 13.766 13.627 1.00 91.25 182 ALA A O 1
ATOM 1366 N N . ILE A 1 183 ? 3.025 13.271 15.471 1.00 91.38 183 ILE A N 1
ATOM 1367 C CA . ILE A 1 183 ? 4.170 12.791 16.260 1.00 91.38 183 ILE A CA 1
ATOM 1368 C C . ILE A 1 183 ? 4.780 11.548 15.604 1.00 91.38 183 ILE A C 1
ATOM 1370 O O . ILE A 1 183 ? 5.997 11.492 15.427 1.00 91.38 183 ILE A O 1
ATOM 1374 N N . CYS A 1 184 ? 3.949 10.589 15.185 1.00 90.25 184 CYS A N 1
ATOM 1375 C CA . CYS A 1 184 ? 4.413 9.372 14.518 1.00 90.25 184 CYS A CA 1
ATOM 1376 C C . CYS A 1 184 ? 5.157 9.688 13.216 1.00 90.25 184 CYS A C 1
ATOM 1378 O O . CYS A 1 184 ? 6.278 9.224 13.029 1.00 90.25 184 CYS A O 1
ATOM 1380 N N . ILE A 1 185 ? 4.585 10.536 12.355 1.00 92.75 185 ILE A N 1
ATOM 1381 C CA . ILE A 1 185 ? 5.209 10.937 11.083 1.00 92.75 185 ILE A CA 1
ATOM 1382 C C . ILE A 1 185 ? 6.548 11.641 11.328 1.00 92.75 185 ILE A C 1
ATOM 1384 O O . ILE A 1 185 ? 7.539 11.346 10.654 1.00 92.75 185 ILE A O 1
ATOM 1388 N N . THR A 1 186 ? 6.598 12.548 12.307 1.00 91.00 186 THR A N 1
ATOM 1389 C CA . THR A 1 186 ? 7.829 13.274 12.652 1.00 91.00 186 THR A CA 1
ATOM 1390 C C . THR A 1 186 ? 8.900 12.307 13.147 1.00 91.00 186 THR A C 1
ATOM 1392 O O . THR A 1 186 ? 10.046 12.380 12.711 1.00 91.00 186 THR A O 1
ATOM 1395 N N . HIS A 1 187 ? 8.526 11.355 14.004 1.00 91.81 187 HIS A N 1
ATOM 1396 C CA . HIS A 1 187 ? 9.444 10.348 14.521 1.00 91.81 187 HIS A CA 1
ATOM 1397 C C . HIS A 1 187 ? 9.989 9.444 13.407 1.00 91.81 187 HIS A C 1
ATOM 1399 O O . HIS A 1 187 ? 11.201 9.264 13.304 1.00 91.81 187 HIS A O 1
ATOM 1405 N N . THR A 1 188 ? 9.128 8.931 12.524 1.00 88.69 188 THR A N 1
ATOM 1406 C CA . THR A 1 188 ? 9.554 8.129 11.366 1.00 88.69 188 THR A CA 1
ATOM 1407 C C . THR A 1 188 ? 10.495 8.914 10.453 1.00 88.69 188 THR A C 1
ATOM 1409 O O . THR A 1 188 ? 11.530 8.390 10.050 1.00 88.69 188 THR A O 1
ATOM 1412 N N . SER A 1 189 ? 10.196 10.188 10.190 1.00 90.12 189 SER A N 1
ATOM 1413 C CA . SER A 1 189 ? 11.055 11.053 9.367 1.00 90.12 189 SER A CA 1
ATOM 1414 C C . SER A 1 189 ? 12.434 11.280 10.007 1.00 90.12 189 SER A C 1
ATOM 1416 O O . SER A 1 189 ? 13.455 11.268 9.317 1.00 90.12 189 SER A O 1
ATOM 1418 N N . LEU A 1 190 ? 12.491 11.441 11.334 1.00 91.12 190 LEU A N 1
ATOM 1419 C CA . LEU A 1 190 ? 13.748 11.580 12.080 1.00 91.12 190 LEU A CA 1
ATOM 1420 C C . LEU A 1 190 ? 14.584 10.293 12.058 1.00 91.12 190 LEU A C 1
ATOM 1422 O O . LEU A 1 190 ? 15.809 10.362 11.920 1.00 91.12 190 LEU A 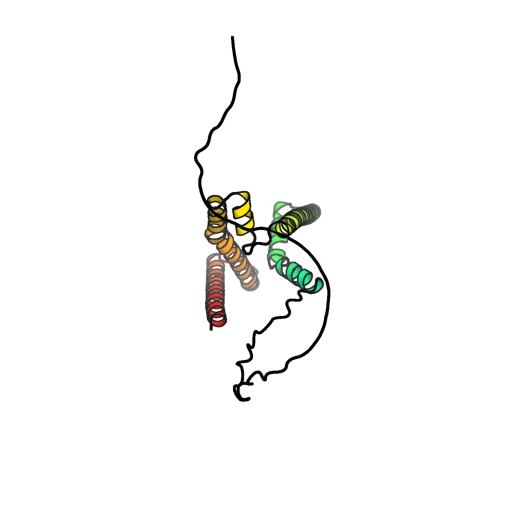O 1
ATOM 1426 N N . MET A 1 191 ? 13.937 9.130 12.175 1.00 90.00 191 MET A N 1
ATOM 1427 C CA . MET A 1 191 ? 14.604 7.828 12.081 1.00 90.00 191 MET A CA 1
ATOM 1428 C C . MET A 1 191 ? 15.190 7.600 10.688 1.00 90.00 191 MET A C 1
ATOM 1430 O O . MET A 1 191 ? 16.342 7.186 10.581 1.00 90.00 191 MET A O 1
ATOM 1434 N N . ASP A 1 192 ? 14.435 7.915 9.636 1.00 87.62 192 ASP A N 1
ATOM 1435 C CA . ASP A 1 192 ? 14.890 7.781 8.248 1.00 87.62 192 ASP A CA 1
ATOM 1436 C C . ASP A 1 192 ? 16.086 8.702 7.950 1.00 87.62 192 ASP A C 1
ATOM 1438 O O . ASP A 1 192 ? 17.096 8.275 7.385 1.00 87.62 192 ASP A O 1
ATOM 1442 N N . THR A 1 193 ? 16.032 9.940 8.454 1.00 89.25 193 THR A N 1
ATOM 1443 C CA . THR A 1 193 ? 17.135 10.908 8.337 1.00 89.25 193 THR A CA 1
ATOM 1444 C C . THR A 1 193 ? 18.394 10.413 9.060 1.00 89.25 193 THR A C 1
ATOM 1446 O O . THR A 1 193 ? 19.501 10.500 8.528 1.00 89.25 193 THR A O 1
ATOM 1449 N N . SER A 1 194 ? 18.232 9.853 10.262 1.00 85.81 194 SER A N 1
ATOM 1450 C CA . SER A 1 194 ? 19.342 9.334 11.072 1.00 85.81 194 SER A CA 1
ATOM 1451 C C . SER A 1 194 ? 19.951 8.065 10.463 1.00 85.81 194 SER A C 1
ATOM 1453 O O . SER A 1 194 ? 21.173 7.940 10.403 1.00 85.81 194 SER A O 1
ATOM 1455 N N . GLY A 1 195 ? 19.121 7.152 9.947 1.00 79.69 195 GLY A N 1
ATOM 1456 C CA . GLY A 1 195 ? 19.567 5.945 9.244 1.00 79.69 195 GLY A CA 1
ATOM 1457 C C . GLY A 1 195 ? 20.312 6.268 7.951 1.00 79.69 195 GLY A C 1
ATOM 1458 O O . GLY A 1 195 ? 21.375 5.704 7.697 1.00 79.69 195 GLY A O 1
ATOM 1459 N N . SER A 1 196 ? 19.816 7.238 7.183 1.00 79.94 196 SER A N 1
ATOM 1460 C CA . SER A 1 196 ? 20.495 7.733 5.981 1.00 79.94 196 SER A CA 1
ATOM 1461 C C . SER A 1 196 ? 21.890 8.277 6.299 1.00 79.94 196 SER A C 1
ATOM 1463 O O . SER A 1 196 ? 22.841 8.007 5.571 1.00 79.94 196 SER A O 1
ATOM 1465 N N . HIS A 1 197 ? 22.043 8.985 7.419 1.00 72.38 197 HIS A N 1
ATOM 1466 C CA . HIS A 1 197 ? 23.337 9.511 7.851 1.00 72.38 197 HIS A CA 1
ATOM 1467 C C . HIS A 1 197 ? 24.302 8.408 8.327 1.00 72.38 197 HIS A C 1
ATOM 1469 O O . HIS A 1 197 ? 25.506 8.516 8.112 1.00 72.38 197 HIS A O 1
ATOM 1475 N N . SER A 1 198 ? 23.794 7.329 8.932 1.00 73.69 198 SER A N 1
ATOM 1476 C CA . SER A 1 198 ? 24.601 6.168 9.341 1.00 73.69 198 SER A CA 1
ATOM 1477 C C . SER A 1 198 ? 25.032 5.256 8.189 1.00 73.69 198 SER A C 1
ATOM 1479 O O . SER A 1 198 ? 25.995 4.522 8.352 1.00 73.69 198 SER A O 1
ATOM 1481 N N . VAL A 1 199 ? 24.335 5.266 7.049 1.00 66.94 199 VAL A N 1
ATOM 1482 C CA . VAL A 1 199 ? 24.702 4.463 5.862 1.00 66.94 199 VAL A CA 1
ATOM 1483 C C . VAL A 1 199 ? 25.764 5.160 4.997 1.00 66.94 199 VAL A C 1
ATOM 1485 O O . VAL A 1 199 ? 26.449 4.508 4.213 1.00 66.94 199 VAL A O 1
ATOM 1488 N N . VAL A 1 200 ? 25.903 6.482 5.128 1.00 63.34 200 VAL A N 1
ATOM 1489 C CA . VAL A 1 200 ? 26.844 7.303 4.343 1.00 63.34 200 VAL A CA 1
ATOM 1490 C C . VAL A 1 200 ? 28.218 7.462 5.029 1.00 63.34 200 VAL A C 1
ATOM 1492 O O . VAL A 1 200 ? 29.162 7.905 4.375 1.00 63.34 200 VAL A O 1
ATOM 1495 N N . LEU A 1 201 ? 28.356 7.077 6.306 1.00 48.94 201 LEU A N 1
ATOM 1496 C CA . LEU A 1 201 ? 29.607 7.098 7.089 1.00 48.94 201 LEU A CA 1
ATOM 1497 C C . LEU A 1 201 ? 30.179 5.691 7.289 1.00 48.94 201 LEU A C 1
ATOM 1499 O O . LEU A 1 201 ? 31.423 5.567 7.236 1.00 48.94 201 LEU A O 1
#

Mean predicted aligned error: 15.68 Å

pLDDT: mean 75.5, std 22.37, range [27.11, 97.25]

Solvent-accessible surface area (backbone atoms only — not comparable to full-atom values): 12872 Å² total; per-residue (Å²): 135,88,82,89,85,87,88,91,87,91,85,87,89,85,88,80,90,82,89,85,90,85,83,88,87,88,82,89,84,88,84,90,80,87,81,84,75,80,82,90,81,75,84,72,82,73,78,79,71,83,74,75,81,85,69,83,46,72,69,59,50,52,52,52,51,53,59,70,67,65,57,77,57,72,75,55,50,58,58,60,47,34,70,77,62,75,35,73,72,58,35,53,50,52,51,52,51,52,50,52,54,50,50,54,51,51,50,58,50,50,56,50,52,70,73,52,87,54,90,59,60,72,48,41,54,33,34,75,74,63,33,68,70,53,19,50,51,54,52,49,48,41,62,74,44,50,53,56,48,55,56,48,51,54,29,40,53,52,24,48,67,67,48,46,79,79,40,81,91,50,86,77,60,66,67,58,36,51,51,48,16,51,52,48,51,52,51,53,53,52,50,53,55,51,51,56,56,63,75,77,106

Sequence (201 aa):
MTGSGAHAEAVTPPGENKKPKSNEQDANNGQNSPILQPPDGAPSPKDTSVNLKQKITLLNGITVIVGSIIGSGIFVSPTGVLEQVGSVGLSLVIWTLCGLFSLIGSWCYAELGCLITRSGADYAYFLEGYGPMMAFLRLWVENIIIRPCTITIVALTFAFYIIEPAFPDCEQPDVAVRFFAAICITHTSLMDTSGSHSVVL

Radius of gyration: 34.61 Å; Cα contacts (8 Å, |Δi|>4): 55; chains: 1; bounding box: 92×43×101 Å